Protein AF-0000000086676577 (afdb_homodimer)

pLDDT: mean 86.22, std 18.02, range [24.09, 98.81]

InterPro domains:
  IPR009959 Polyketide cyclase SnoaL-like [PF07366] (34-139)
  IPR032710 NTF2-like domain superfamily [SSF54427] (31-140)

Nearest PDB structures (foldseek):
  2gey-assembly3_C-2  TM=8.216E-01  e=3.189E-07  Streptomyces galilaeus
  2gey-assembly3_A  TM=7.838E-01  e=6.141E-07  Streptomyces galilaeus
  3f9s-assembly1_B  TM=7.527E-01  e=2.513E-07  Acidithiobacillus ferrooxidans ATCC 23270
  3dmc-assembly1_B  TM=7.425E-01  e=1.627E-05  Trichormus variabilis ATCC 29413
  3f8h-assembly1_B  TM=6.502E-01  e=8.625E-05  Ruegeria sp. TM1040

Sequence (288 aa):
MTVNTNHVTAPSVDQRLSLWTQWLALRNGDNRSDDLLAPTLVAHFPHTASRPEHIGDRSDLLAWAEAVRSAFVDFELSVQVGPVLGVHMIVGRWTLTGITRVAGSWGPSGTVVRSSGVDIVRIEHGQIVEFWVNHDSHDLASAGMTVNTNHVTAPSVDQRLSLWTQWLALRNGDNRSDDLLAPTLVAHFPHTASRPEHIGDRSDLLAWAEAVRSAFVDFELSVQVGPVLGVHMIVGRWTLTGITRVAGSWGPSGTVVRSSGVDIVRIEHGQIVEFWVNHDSHDLASAG

Radius of gyration: 19.81 Å; Cα contacts (8 Å, |Δi|>4): 619; chains: 2; bounding box: 67×46×55 Å

Foldseek 3Di:
DPPPPVVLAQDDPVLVVVLVVVVQVLLVPDPPAPQAADQQAKEWEPDDPVGHTDIDTPVVVSVVSVVVNVQFDPWHWDFDDDQDDDRFKTKTKTWIWGFGCDADQQHHGGDTDIWMKMKMFGHDPSYTRYIYMDIDTPNPPDPD/DPPPCVVLDQDDPVLVVVLVVVVQVLLQPDPPAPQAADQQAKEWEPDDPVGHTDIDTPVVVSVVSVVVNVQFDPWHWDFDDDQDDDRFKTKTKTWIWGFGCDADQQHHGGDTDTWMKMKMFGHDPSYTRYIYMDIDGPNPPDPD

Organism: NCBI:txid175570

Solvent-accessible surface area (backbone atoms only — not comparable to full-atom values): 15215 Å² total; per-residue (Å²): 130,81,77,74,70,76,66,82,66,70,66,49,70,68,55,52,51,50,51,50,52,48,48,53,40,34,64,59,64,45,78,77,44,73,74,44,43,34,87,77,16,41,28,41,43,54,41,41,56,87,36,67,62,44,78,41,38,45,69,50,45,53,51,48,43,48,52,60,44,65,40,29,43,77,55,42,72,41,79,73,44,74,71,36,57,27,75,49,35,42,32,34,29,28,35,38,36,30,25,28,63,47,66,54,71,82,32,54,54,67,32,78,44,77,40,42,28,37,44,38,34,31,48,55,95,83,15,36,37,32,38,39,46,27,41,35,34,47,31,62,65,75,83,113,129,80,76,74,72,77,65,80,67,70,67,50,71,68,56,53,51,48,52,49,54,48,48,54,39,34,63,61,65,47,79,76,44,75,75,44,42,33,88,77,15,39,28,42,42,54,41,39,54,87,36,68,60,44,78,41,37,45,69,51,46,54,50,48,45,47,51,60,43,64,39,28,44,76,56,40,71,43,79,73,44,72,70,37,57,26,74,50,35,42,33,35,30,30,36,38,36,29,25,27,61,46,65,54,73,81,32,53,55,66,33,79,45,77,42,42,29,36,43,38,34,32,48,55,94,80,16,37,39,32,39,42,47,26,40,33,34,46,32,65,64,73,80,114

Structure (mmCIF, N/CA/C/O backbone):
data_AF-0000000086676577-model_v1
#
loop_
_entity.id
_entity.type
_entity.pdbx_description
1 polymer 'SnoaL-like polyketide cyclase'
#
loop_
_atom_site.group_PDB
_atom_site.id
_atom_site.type_symbol
_atom_site.label_atom_id
_atom_site.label_alt_id
_atom_site.label_comp_id
_atom_site.label_asym_id
_atom_site.label_entity_id
_atom_site.label_seq_id
_atom_site.pdbx_PDB_ins_code
_atom_site.Cartn_x
_atom_site.Cartn_y
_atom_site.Cartn_z
_atom_site.occupancy
_atom_site.B_iso_or_equiv
_atom_site.auth_seq_id
_atom_site.auth_comp_id
_atom_site.auth_asym_id
_atom_site.auth_atom_id
_atom_site.pdbx_PDB_model_num
ATOM 1 N N . MET A 1 1 ? -34.969 -0.832 30.297 1 32.91 1 MET A N 1
ATOM 2 C CA . MET A 1 1 ? -33.562 -0.834 30.016 1 32.91 1 MET A CA 1
ATOM 3 C C . MET A 1 1 ? -33.281 -0.592 28.531 1 32.91 1 MET A C 1
ATOM 5 O O . MET A 1 1 ? -33.594 -1.45 27.703 1 32.91 1 MET A O 1
ATOM 9 N N . THR A 1 2 ? -33.531 0.593 28.062 1 34.94 2 THR A N 1
ATOM 10 C CA . THR A 1 2 ? -33.312 0.969 26.672 1 34.94 2 THR A CA 1
ATOM 11 C C . THR A 1 2 ? -31.859 0.655 26.266 1 34.94 2 THR A C 1
ATOM 13 O O . THR A 1 2 ? -30.922 1.099 26.922 1 34.94 2 THR A O 1
ATOM 16 N N . VAL A 1 3 ? -31.641 -0.595 25.812 1 40.72 3 VAL A N 1
ATOM 17 C CA . VAL A 1 3 ? -30.328 -0.895 25.234 1 40.72 3 VAL A CA 1
ATOM 18 C C . VAL A 1 3 ? -29.922 0.237 24.297 1 40.72 3 VAL A C 1
ATOM 20 O O . VAL A 1 3 ? -30.641 0.554 23.344 1 40.72 3 VAL A O 1
ATOM 23 N N . ASN A 1 4 ? -29.453 1.335 24.734 1 37.69 4 ASN A N 1
ATOM 24 C CA . ASN A 1 4 ? -28.828 2.357 23.891 1 37.69 4 ASN A CA 1
ATOM 25 C C . ASN A 1 4 ? -27.859 1.747 22.891 1 37.69 4 ASN A C 1
ATOM 27 O O . ASN A 1 4 ? -26.797 1.239 23.266 1 37.69 4 ASN A O 1
ATOM 31 N N . THR A 1 5 ? -28.266 0.896 22.078 1 40.62 5 THR A N 1
ATOM 32 C CA . THR A 1 5 ? -27.406 0.401 21 1 40.62 5 THR A CA 1
ATOM 33 C C . THR A 1 5 ? -26.688 1.554 20.297 1 40.62 5 THR A C 1
ATOM 35 O O . THR A 1 5 ? -27.312 2.332 19.578 1 40.62 5 THR A O 1
ATOM 38 N N . ASN A 1 6 ? -25.922 2.363 20.906 1 43.09 6 ASN A N 1
ATOM 39 C CA . ASN A 1 6 ? -25.047 3.309 20.25 1 43.09 6 ASN A CA 1
ATOM 40 C C . ASN A 1 6 ? -24.484 2.73 18.938 1 43.09 6 ASN A C 1
ATOM 42 O O . ASN A 1 6 ? -23.562 1.909 18.969 1 43.09 6 ASN A O 1
ATOM 46 N N . HIS A 1 7 ? -25.266 2.297 18.078 1 47.12 7 HIS A N 1
ATOM 47 C CA . HIS A 1 7 ? -24.906 1.777 16.766 1 47.12 7 HIS A CA 1
ATOM 48 C C . HIS A 1 7 ? -23.875 2.658 16.078 1 47.12 7 HIS A C 1
ATOM 50 O O . HIS A 1 7 ? -24.156 3.809 15.742 1 47.12 7 HIS A O 1
ATOM 56 N N . VAL A 1 8 ? -22.672 2.74 16.609 1 55.28 8 VAL A N 1
ATOM 57 C CA . VAL A 1 8 ? -21.641 3.43 15.828 1 55.28 8 VAL A CA 1
ATOM 58 C C . VAL A 1 8 ? -21.844 3.148 14.344 1 55.28 8 VAL A C 1
ATOM 60 O O . VAL A 1 8 ? -21.734 2.004 13.898 1 55.28 8 VAL A O 1
ATOM 63 N N . THR A 1 9 ? -22.797 3.84 13.703 1 68.38 9 THR A N 1
ATOM 64 C CA . THR A 1 9 ? -23.125 3.709 12.289 1 68.38 9 THR A CA 1
ATOM 65 C C . THR A 1 9 ? -21.891 3.936 11.43 1 68.38 9 THR A C 1
ATOM 67 O O . THR A 1 9 ? -21.047 4.785 11.742 1 68.38 9 THR A O 1
ATOM 70 N N . ALA A 1 10 ? -21.672 3.006 10.617 1 82.56 10 ALA A N 1
ATOM 71 C CA . ALA A 1 10 ? -20.609 3.139 9.617 1 82.56 10 ALA A CA 1
ATOM 72 C C . ALA A 1 10 ? -20.641 4.512 8.953 1 82.56 10 ALA A C 1
ATOM 74 O O . ALA A 1 10 ? -21.719 5.02 8.641 1 82.56 10 ALA A O 1
ATOM 75 N N . PRO A 1 11 ? -19.516 5.223 9.023 1 89.19 11 PRO A N 1
ATOM 76 C CA . PRO A 1 11 ? -19.516 6.496 8.297 1 89.19 11 PRO A CA 1
ATOM 77 C C . PRO A 1 11 ? -20.031 6.359 6.871 1 89.19 11 PRO A C 1
ATOM 79 O O . PRO A 1 11 ? -19.828 5.324 6.23 1 89.19 11 PRO A O 1
ATOM 82 N N . SER A 1 12 ? -20.734 7.367 6.414 1 93.56 12 SER A N 1
ATOM 83 C CA . SER A 1 12 ? -21.266 7.344 5.059 1 93.56 12 SER A CA 1
ATOM 84 C C . SER A 1 12 ? -20.156 7.371 4.02 1 93.56 12 SER A C 1
ATOM 86 O O . SER A 1 12 ? -19.016 7.742 4.332 1 93.56 12 SER A O 1
ATOM 88 N N . VAL A 1 13 ? -20.5 6.984 2.809 1 94.19 13 VAL A N 1
ATOM 89 C CA . VAL A 1 13 ? -19.547 7.035 1.692 1 94.19 13 VAL A CA 1
ATOM 90 C C . VAL A 1 13 ? -19.078 8.477 1.479 1 94.19 13 VAL A C 1
ATOM 92 O O . VAL A 1 13 ? -17.891 8.719 1.271 1 94.19 13 VAL A O 1
ATOM 95 N N . ASP A 1 14 ? -20.016 9.461 1.537 1 95.81 14 ASP A N 1
ATOM 96 C CA . ASP A 1 14 ? -19.672 10.875 1.353 1 95.81 14 ASP A CA 1
ATOM 97 C C . ASP A 1 14 ? -18.672 11.336 2.408 1 95.81 14 ASP A C 1
ATOM 99 O O . ASP A 1 14 ? -17.75 12.094 2.102 1 95.81 14 ASP A O 1
ATOM 103 N N . GLN A 1 15 ? -18.938 10.93 3.609 1 95.06 15 GLN A N 1
ATOM 104 C CA . GLN A 1 15 ? -18.031 11.297 4.691 1 95.06 15 GLN A CA 1
ATOM 105 C C . GLN A 1 15 ? -16.641 10.703 4.469 1 95.06 15 GLN A C 1
ATOM 107 O O . GLN A 1 15 ? -15.641 11.383 4.676 1 95.06 15 GLN A O 1
ATOM 112 N N . ARG A 1 16 ? -16.594 9.438 4.094 1 97.06 16 ARG A N 1
ATOM 113 C CA . ARG A 1 16 ? -15.32 8.781 3.84 1 97.06 16 ARG A CA 1
ATOM 114 C C . ARG A 1 16 ? -14.578 9.461 2.693 1 97.06 16 ARG A C 1
ATOM 116 O O . ARG A 1 16 ? -13.359 9.656 2.766 1 97.06 16 ARG A O 1
ATOM 123 N N . LEU A 1 17 ? -15.305 9.828 1.699 1 97.19 17 LEU A N 1
ATOM 124 C CA . LEU A 1 17 ? -14.688 10.508 0.564 1 97.19 17 LEU A CA 1
ATOM 125 C C . LEU A 1 17 ? -14.18 11.883 0.967 1 97.19 17 LEU A C 1
ATOM 127 O O . LEU A 1 17 ? -13.117 12.32 0.509 1 97.19 17 LEU A O 1
ATOM 131 N N . SER A 1 18 ? -14.977 12.531 1.782 1 96.75 18 SER A N 1
ATOM 132 C CA . SER A 1 18 ? -14.555 13.844 2.271 1 96.75 18 SER A CA 1
ATOM 133 C C . SER A 1 18 ? -13.281 13.734 3.096 1 96.75 18 SER A C 1
ATOM 135 O O . SER A 1 18 ? -12.367 14.555 2.941 1 96.75 18 SER A O 1
ATOM 137 N N . LEU A 1 19 ? -13.227 12.75 3.986 1 97.06 19 LEU A N 1
ATOM 138 C CA . LEU A 1 19 ? -12.039 12.547 4.801 1 97.06 19 LEU A CA 1
ATOM 139 C C . LEU A 1 19 ? -10.828 12.242 3.928 1 97.06 19 LEU A C 1
ATOM 141 O O . LEU A 1 19 ? -9.734 12.766 4.172 1 97.06 19 LEU A O 1
ATOM 145 N N . TRP A 1 20 ? -10.992 11.445 2.906 1 97.75 20 TRP A N 1
ATOM 146 C CA . TRP A 1 20 ? -9.898 11.117 2.002 1 97.75 20 TRP A CA 1
ATOM 147 C C . TRP A 1 20 ? -9.406 12.367 1.271 1 97.75 20 TRP A C 1
ATOM 149 O O . TRP A 1 20 ? -8.203 12.586 1.148 1 97.75 20 TRP A O 1
ATOM 159 N N . THR A 1 21 ? -10.375 13.141 0.77 1 97.38 21 THR A N 1
ATOM 160 C CA . THR A 1 21 ? -10.023 14.367 0.063 1 97.38 21 THR A CA 1
ATOM 161 C C . THR A 1 21 ? -9.219 15.297 0.964 1 97.38 21 THR A C 1
ATOM 163 O O . THR A 1 21 ? -8.211 15.859 0.539 1 97.38 21 THR A O 1
ATOM 166 N N . GLN A 1 22 ? -9.617 15.438 2.172 1 97.5 22 GLN A N 1
ATOM 167 C CA . GLN A 1 22 ? -8.906 16.281 3.129 1 97.5 22 GLN A CA 1
ATOM 168 C C . GLN A 1 22 ? -7.539 15.695 3.465 1 97.5 22 GLN A C 1
ATOM 170 O O . GLN A 1 22 ? -6.566 16.438 3.635 1 97.5 22 GLN A O 1
ATOM 175 N N . TRP A 1 23 ? -7.48 14.406 3.588 1 98.12 23 TRP A N 1
ATOM 176 C CA . TRP A 1 23 ? -6.219 13.727 3.863 1 98.12 23 TRP A CA 1
ATOM 177 C C . TRP A 1 23 ? -5.203 14 2.76 1 98.12 23 TRP A C 1
ATOM 179 O O . TRP A 1 23 ? -4.07 14.398 3.035 1 98.12 23 TRP A O 1
ATOM 189 N N . LEU A 1 24 ? -5.656 13.82 1.527 1 97.81 24 LEU A N 1
ATOM 190 C CA . LEU A 1 24 ? -4.762 14.039 0.397 1 97.81 24 LEU A CA 1
ATOM 191 C C . LEU A 1 24 ? -4.332 15.5 0.319 1 97.81 24 LEU A C 1
ATOM 193 O O . LEU A 1 24 ? -3.184 15.797 -0.015 1 97.81 24 LEU A O 1
ATOM 197 N N . ALA A 1 25 ? -5.242 16.391 0.589 1 97.31 25 ALA A N 1
ATOM 198 C CA . ALA A 1 25 ? -4.906 17.812 0.635 1 97.31 25 ALA A CA 1
ATOM 199 C C . ALA A 1 25 ? -3.842 18.094 1.694 1 97.31 25 ALA A C 1
ATOM 201 O O . ALA A 1 25 ? -2.902 18.859 1.455 1 97.31 25 ALA A O 1
ATOM 202 N N . LEU A 1 26 ? -4.016 17.453 2.844 1 97.25 26 LEU A N 1
ATOM 203 C CA . LEU A 1 26 ? -3.029 17.609 3.91 1 97.25 26 LEU A CA 1
ATOM 204 C C . LEU A 1 26 ? -1.668 17.078 3.469 1 97.25 26 LEU A C 1
ATOM 206 O O . LEU A 1 26 ? -0.646 17.734 3.682 1 97.25 26 LEU A O 1
ATOM 210 N N . ARG A 1 27 ? -1.664 15.938 2.863 1 96.88 27 ARG A N 1
ATOM 211 C CA . AR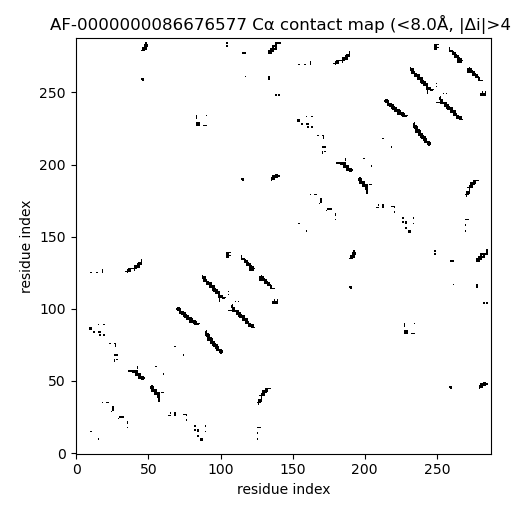G A 1 27 ? -0.425 15.344 2.371 1 96.88 27 ARG A CA 1
ATOM 212 C C . ARG A 1 27 ? 0.241 16.25 1.339 1 96.88 27 ARG A C 1
ATOM 214 O O . ARG A 1 27 ? 1.465 16.234 1.189 1 96.88 27 ARG A O 1
ATOM 221 N N . ASN A 1 28 ? -0.598 17.047 0.692 1 97.38 28 ASN A N 1
ATOM 222 C CA . ASN A 1 28 ? -0.086 17.953 -0.338 1 97.38 28 ASN A CA 1
ATOM 223 C C . ASN A 1 28 ? 0.176 19.344 0.216 1 97.38 28 ASN A C 1
ATOM 225 O O . ASN A 1 28 ? 0.487 20.266 -0.539 1 97.38 28 ASN A O 1
ATOM 229 N N . GLY A 1 29 ? -0.023 19.531 1.528 1 95.12 29 GLY A N 1
ATOM 230 C CA . GLY A 1 29 ? 0.486 20.75 2.123 1 95.12 29 GLY A CA 1
ATOM 231 C C . GLY A 1 29 ? -0.601 21.609 2.744 1 95.12 29 GLY A C 1
ATOM 232 O O . GLY A 1 29 ? -0.317 22.656 3.311 1 95.12 29 GLY A O 1
ATOM 233 N N . ASP A 1 30 ? -1.832 21.078 2.545 1 91.75 30 ASP A N 1
ATOM 234 C CA . ASP A 1 30 ? -2.893 21.797 3.25 1 91.75 30 ASP A CA 1
ATOM 235 C C . ASP A 1 30 ? -2.715 21.688 4.762 1 91.75 30 ASP A C 1
ATOM 237 O O . ASP A 1 3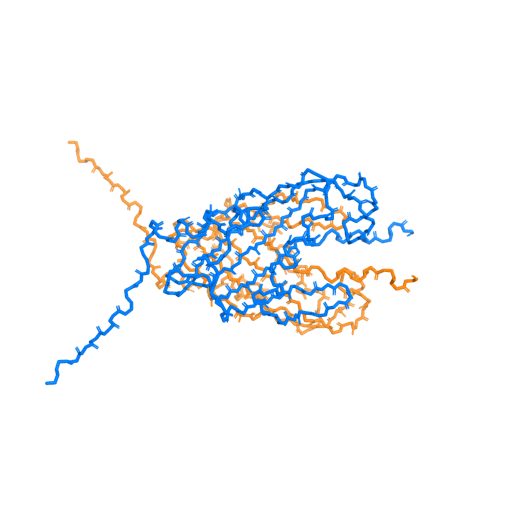0 ? -2.438 20.594 5.285 1 91.75 30 ASP A O 1
ATOM 241 N N . ASN A 1 31 ? -2.844 22.703 5.492 1 78.75 31 ASN A N 1
ATOM 242 C CA . ASN A 1 31 ? -2.506 22.781 6.91 1 78.75 31 ASN A CA 1
ATOM 243 C C . ASN A 1 31 ? -3.727 22.516 7.793 1 78.75 31 ASN A C 1
ATOM 245 O O . ASN A 1 31 ? -3.619 22.516 9.016 1 78.75 31 ASN A O 1
ATOM 249 N N . ARG A 1 32 ? -4.781 22.281 7.285 1 79.12 32 ARG A N 1
ATOM 250 C CA . ARG A 1 32 ? -5.969 22.031 8.094 1 79.12 32 ARG A CA 1
ATOM 251 C C . ARG A 1 32 ? -5.988 20.578 8.586 1 79.12 32 ARG A C 1
ATOM 253 O O . ARG A 1 32 ? -6.48 19.688 7.898 1 79.12 32 ARG A O 1
ATOM 260 N N . SER A 1 33 ? -5.508 20.422 9.891 1 87 33 SER A N 1
ATOM 261 C CA . SER A 1 33 ? -5.359 19.062 10.383 1 87 33 SER A CA 1
ATOM 262 C C . SER A 1 33 ? -6.238 18.812 11.602 1 87 33 SER A C 1
ATOM 264 O O . SER A 1 33 ? -6.582 17.672 11.898 1 87 33 SER A O 1
ATOM 266 N N . ASP A 1 34 ? -6.59 19.828 12.203 1 84.38 34 ASP A N 1
ATOM 267 C CA . ASP A 1 34 ? -7.164 19.625 13.531 1 84.38 34 ASP A CA 1
ATOM 268 C C . ASP A 1 34 ? -8.5 18.891 13.453 1 84.38 34 ASP A C 1
ATOM 270 O O . ASP A 1 34 ? -8.789 18.016 14.273 1 84.38 34 ASP A O 1
ATOM 274 N N . ASP A 1 35 ? -9.234 19.125 12.547 1 92 35 ASP A N 1
ATOM 275 C CA . ASP A 1 35 ? -10.531 18.469 12.438 1 92 35 ASP A CA 1
ATOM 276 C C . ASP A 1 35 ? -10.406 17.125 11.719 1 92 35 ASP A C 1
ATOM 278 O O . ASP A 1 35 ? -11.289 16.266 11.82 1 92 35 ASP A O 1
ATOM 282 N N . LEU A 1 36 ? -9.375 16.953 11.094 1 97.5 36 LEU A N 1
ATOM 283 C CA . LEU A 1 36 ? -9.18 15.766 10.258 1 97.5 36 LEU A CA 1
ATOM 284 C C . LEU A 1 36 ? -8.547 14.633 11.055 1 97.5 36 LEU A C 1
ATOM 286 O O . LEU A 1 36 ? -8.953 13.477 10.93 1 97.5 36 LEU A O 1
ATOM 290 N N . LEU A 1 37 ? -7.562 14.977 11.883 1 98.19 37 LEU A N 1
ATOM 291 C CA . LEU A 1 37 ? -6.77 13.984 12.602 1 98.19 37 LEU A CA 1
ATOM 292 C C . LEU A 1 37 ? -7.141 13.961 14.078 1 98.19 37 LEU A C 1
ATOM 294 O O . LEU A 1 37 ? -7.172 15 14.734 1 98.19 37 LEU A O 1
ATOM 298 N N . ALA A 1 38 ? -7.395 12.82 14.57 1 97.69 38 ALA A N 1
ATOM 299 C CA . ALA A 1 38 ? -7.668 12.664 15.992 1 97.69 38 ALA A CA 1
ATOM 300 C C . ALA A 1 38 ? -6.434 12.992 16.828 1 97.69 38 ALA A C 1
ATOM 302 O O . ALA A 1 38 ? -5.309 12.672 16.438 1 97.69 38 ALA A O 1
ATOM 303 N N . PRO A 1 39 ? -6.602 13.531 17.984 1 95.88 39 PRO A N 1
ATOM 304 C CA . PRO A 1 39 ? -5.457 13.797 18.859 1 95.88 39 PRO A CA 1
ATOM 305 C C . PRO A 1 39 ? -4.738 12.523 19.297 1 95.88 39 PRO A C 1
ATOM 307 O O . PRO A 1 39 ? -3.561 12.562 19.656 1 95.88 39 PRO A O 1
ATOM 310 N N . THR A 1 40 ? -5.434 11.375 19.203 1 96.12 40 THR A N 1
ATOM 311 C CA . THR A 1 40 ? -4.879 10.102 19.641 1 96.12 40 THR A CA 1
ATOM 312 C C . THR A 1 40 ? -4.363 9.297 18.453 1 96.12 40 THR A C 1
ATOM 314 O O . THR A 1 40 ? -4.18 8.078 18.547 1 96.12 40 THR A O 1
ATOM 317 N N . LEU A 1 41 ? -4.277 9.961 17.375 1 98.06 41 LEU A N 1
ATOM 318 C CA . LEU A 1 41 ? -3.893 9.266 16.156 1 98.06 41 LEU A CA 1
ATOM 319 C C . LEU A 1 41 ? -2.586 8.508 16.344 1 98.06 41 LEU A C 1
ATOM 321 O O . LEU A 1 41 ? -1.644 9.023 16.953 1 98.06 41 LEU A O 1
ATOM 325 N N . VAL A 1 42 ? -2.562 7.309 15.859 1 98.38 42 VAL A N 1
ATOM 326 C CA . VAL A 1 42 ? -1.378 6.457 15.797 1 98.38 42 VAL A CA 1
ATOM 327 C C . VAL A 1 42 ? -0.891 6.359 14.352 1 98.38 42 VAL A C 1
ATOM 329 O O . VAL A 1 42 ? -1.658 6.008 13.453 1 98.38 42 VAL A O 1
ATOM 332 N N . ALA A 1 43 ? 0.321 6.676 14.148 1 97.75 43 ALA A N 1
ATOM 333 C CA . ALA A 1 43 ? 0.91 6.621 12.812 1 97.75 43 ALA A CA 1
ATOM 334 C C . ALA A 1 43 ? 1.977 5.535 12.727 1 97.75 43 ALA A C 1
ATOM 336 O O . ALA A 1 43 ? 2.895 5.492 13.555 1 97.75 43 ALA A O 1
ATOM 337 N N . HIS A 1 44 ? 1.835 4.668 11.789 1 95.75 44 HIS A N 1
ATOM 338 C CA . HIS A 1 44 ? 2.836 3.648 11.484 1 95.75 44 HIS A CA 1
ATOM 339 C C . HIS A 1 44 ? 3.707 4.062 10.305 1 95.75 44 HIS A C 1
ATOM 341 O O . HIS A 1 44 ? 3.236 4.109 9.164 1 95.75 44 HIS A O 1
ATOM 347 N N . PHE A 1 45 ? 4.941 4.316 10.602 1 89.62 45 PHE A N 1
ATOM 348 C CA . PHE A 1 45 ? 5.848 4.824 9.578 1 89.62 45 PHE A CA 1
ATOM 349 C C . PHE A 1 45 ? 6.645 3.689 8.945 1 89.62 45 PHE A C 1
ATOM 351 O O . PHE A 1 45 ? 6.93 2.686 9.602 1 89.62 45 PHE A O 1
ATOM 358 N N . PRO A 1 46 ? 6.965 3.889 7.734 1 77.5 46 PRO A N 1
ATOM 359 C CA . PRO A 1 46 ? 7.621 2.812 6.988 1 77.5 46 PRO A CA 1
ATOM 360 C C . PRO A 1 46 ? 9.039 2.531 7.48 1 77.5 46 PRO A C 1
ATOM 362 O O . PRO A 1 46 ? 9.648 3.381 8.133 1 77.5 46 PRO A O 1
ATOM 365 N N . HIS A 1 47 ? 9.445 1.366 7.156 1 73.88 47 HIS A N 1
ATOM 366 C CA . HIS A 1 47 ? 10.852 1.024 7.301 1 73.88 47 HIS A CA 1
ATOM 367 C C . HIS A 1 47 ? 11.711 1.812 6.316 1 73.88 47 HIS A C 1
ATOM 369 O O . HIS A 1 47 ? 11.336 1.98 5.152 1 73.88 47 HIS A O 1
ATOM 375 N N . THR A 1 48 ? 12.711 2.381 6.832 1 66.06 48 THR A N 1
ATOM 376 C CA . THR A 1 48 ? 13.734 2.98 5.98 1 66.06 48 THR A CA 1
ATOM 377 C C . THR A 1 48 ? 15.078 2.299 6.191 1 66.06 48 THR A C 1
ATOM 379 O O . THR A 1 48 ? 15.203 1.401 7.027 1 66.06 48 THR A O 1
ATOM 382 N N . ALA A 1 49 ? 15.938 2.67 5.332 1 62.25 49 ALA A N 1
ATOM 383 C CA . ALA A 1 49 ? 17.297 2.129 5.465 1 62.25 49 ALA A CA 1
ATOM 384 C C . ALA A 1 49 ? 17.844 2.391 6.863 1 62.25 49 ALA A C 1
ATOM 386 O O . ALA A 1 49 ? 18.609 1.577 7.398 1 62.25 49 ALA A O 1
ATOM 387 N N . SER A 1 50 ? 17.469 3.439 7.367 1 62 50 SER A N 1
ATOM 388 C CA . SER A 1 50 ? 18.094 3.857 8.617 1 62 50 SER A CA 1
ATOM 389 C C . SER A 1 50 ? 17.188 3.588 9.805 1 62 50 SER A C 1
ATOM 391 O O . SER A 1 50 ? 17.609 3.738 10.961 1 62 50 SER A O 1
ATOM 393 N N . ARG A 1 51 ? 15.969 3.211 9.508 1 70.56 51 ARG A N 1
ATOM 394 C CA . ARG A 1 51 ? 15.055 3.062 10.641 1 70.56 51 ARG A CA 1
ATOM 395 C C . ARG A 1 51 ? 14.016 1.978 10.367 1 70.56 51 ARG A C 1
ATOM 397 O O . ARG A 1 51 ? 13.422 1.938 9.289 1 70.56 51 ARG A O 1
ATOM 404 N N . PRO A 1 52 ? 13.852 1.108 11.312 1 75.12 52 PRO A N 1
ATOM 405 C CA . PRO A 1 52 ? 12.742 0.159 11.164 1 75.12 52 PRO A CA 1
ATOM 406 C C . PRO A 1 52 ? 11.375 0.83 11.258 1 75.12 52 PRO A C 1
ATOM 408 O O . PRO A 1 52 ? 11.281 1.999 11.641 1 75.12 52 PRO A O 1
ATOM 411 N N . GLU A 1 53 ? 10.43 0.11 10.82 1 79.44 53 GLU A N 1
ATOM 412 C CA . GLU A 1 53 ? 9.07 0.611 11.023 1 79.44 53 GLU A CA 1
ATOM 413 C C . GLU A 1 53 ? 8.859 1.048 12.469 1 79.44 53 GLU A C 1
ATOM 415 O O . GLU A 1 53 ? 9.297 0.366 13.398 1 79.44 53 GLU A O 1
ATOM 420 N N . HIS A 1 54 ? 8.281 2.219 12.633 1 86.81 54 HIS A N 1
ATOM 421 C CA . HIS A 1 54 ? 8.102 2.75 13.977 1 86.81 54 HIS A CA 1
ATOM 422 C C . HIS A 1 54 ? 6.762 3.471 14.109 1 86.81 54 HIS A C 1
ATOM 424 O O . HIS A 1 54 ? 6.117 3.779 13.109 1 86.81 54 HIS A O 1
ATOM 430 N N . ILE A 1 55 ? 6.418 3.635 15.352 1 94.81 55 ILE A N 1
ATOM 431 C CA . ILE A 1 55 ? 5.113 4.203 15.672 1 94.81 55 ILE A CA 1
ATOM 432 C C . ILE A 1 55 ? 5.285 5.633 16.188 1 94.81 55 ILE A C 1
ATOM 434 O O . ILE A 1 55 ? 6.223 5.922 16.938 1 94.81 55 ILE A O 1
ATOM 438 N N . GLY A 1 56 ? 4.434 6.508 15.727 1 96.94 56 GLY A N 1
ATOM 439 C CA . GLY A 1 56 ? 4.391 7.879 16.219 1 96.94 56 GLY A CA 1
ATOM 440 C C . GLY A 1 56 ? 2.982 8.391 16.438 1 96.94 56 GLY A C 1
ATOM 441 O O . GLY A 1 56 ? 2.012 7.648 16.266 1 96.94 56 GLY A O 1
ATOM 442 N N . ASP A 1 57 ? 2.945 9.656 16.859 1 97.44 57 ASP A N 1
ATOM 443 C CA . ASP A 1 57 ? 1.657 10.281 17.125 1 97.44 57 ASP A CA 1
ATOM 444 C C . ASP A 1 57 ? 1.312 11.305 16.047 1 97.44 57 ASP A C 1
ATOM 446 O O . ASP A 1 57 ? 1.959 11.359 15 1 97.44 57 ASP A O 1
ATOM 450 N N . ARG A 1 58 ? 0.182 12.016 16.344 1 97.19 58 ARG A N 1
ATOM 451 C CA . ARG A 1 58 ? -0.325 13 15.391 1 97.19 58 ARG A CA 1
ATOM 452 C C . ARG A 1 58 ? 0.751 14.016 15.031 1 97.19 58 ARG A C 1
ATOM 454 O O . ARG A 1 58 ? 0.916 14.359 13.859 1 97.19 58 ARG A O 1
ATOM 461 N N . SER A 1 59 ? 1.45 14.539 16 1 96.56 59 SER A N 1
ATOM 462 C CA . SER A 1 59 ? 2.502 15.523 15.75 1 96.56 59 SER A CA 1
ATOM 463 C C . SER A 1 59 ? 3.607 14.938 14.875 1 96.56 59 SER A C 1
ATOM 465 O O . SER A 1 59 ? 4.125 15.609 13.984 1 96.56 59 SER A O 1
ATOM 467 N N . ASP A 1 60 ? 3.979 13.688 15.109 1 96.44 60 ASP A N 1
ATOM 468 C CA . ASP A 1 60 ? 4.988 13.008 14.305 1 96.44 60 ASP A CA 1
ATOM 469 C C . ASP A 1 60 ? 4.535 12.867 12.852 1 96.44 60 ASP A C 1
ATOM 471 O O . ASP A 1 60 ? 5.332 13.047 11.93 1 96.44 60 ASP A O 1
ATOM 475 N N . LEU A 1 61 ? 3.277 12.523 12.719 1 96.38 61 LEU A N 1
ATOM 476 C CA . LEU A 1 61 ? 2.727 12.367 11.375 1 96.38 61 LEU A CA 1
ATOM 477 C C . LEU A 1 61 ? 2.797 13.68 10.602 1 96.38 61 LEU A C 1
ATOM 479 O O . LEU A 1 61 ? 3.227 13.703 9.445 1 96.38 61 LEU A O 1
ATOM 483 N N . LEU A 1 62 ? 2.383 14.734 11.227 1 96.38 62 LEU A N 1
ATOM 484 C CA . LEU A 1 62 ? 2.389 16.031 10.562 1 96.38 62 LEU A CA 1
AT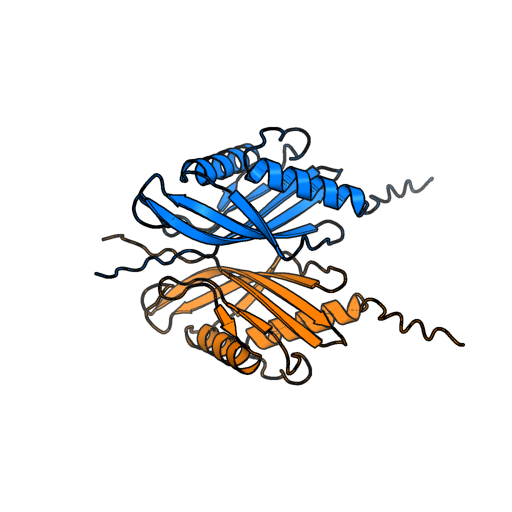OM 485 C C . LEU A 1 62 ? 3.811 16.469 10.219 1 96.38 62 LEU A C 1
ATOM 487 O O . LEU A 1 62 ? 4.062 16.984 9.133 1 96.38 62 LEU A O 1
ATOM 491 N N . ALA A 1 63 ? 4.742 16.203 11.109 1 94.75 63 ALA A N 1
ATOM 492 C CA . ALA A 1 63 ? 6.145 16.547 10.867 1 94.75 63 ALA A CA 1
ATOM 493 C C . ALA A 1 63 ? 6.711 15.719 9.711 1 94.75 63 ALA A C 1
ATOM 495 O O . ALA A 1 63 ? 7.449 16.25 8.875 1 94.75 63 ALA A O 1
ATOM 496 N N . TRP A 1 64 ? 6.398 14.492 9.719 1 92.81 64 TRP A N 1
ATOM 497 C CA . TRP A 1 64 ? 6.863 13.602 8.664 1 92.81 64 TRP A CA 1
ATOM 498 C C . TRP A 1 64 ? 6.316 14.031 7.309 1 92.81 64 TRP A C 1
ATOM 500 O O . TRP A 1 64 ? 7.059 14.094 6.328 1 92.81 64 TRP A O 1
ATOM 510 N N . ALA A 1 65 ? 5.023 14.281 7.273 1 94.25 65 ALA A N 1
ATOM 511 C CA . ALA A 1 65 ? 4.402 14.719 6.023 1 94.25 65 ALA A CA 1
ATOM 512 C C . ALA A 1 65 ? 5.059 15.992 5.504 1 94.25 65 ALA A C 1
ATOM 514 O O . ALA A 1 65 ? 5.312 16.125 4.305 1 94.25 65 ALA A O 1
ATOM 515 N N . GLU A 1 66 ? 5.32 16.859 6.391 1 93.81 66 GLU A N 1
ATOM 516 C CA . GLU A 1 66 ? 5.996 18.094 6.02 1 93.81 66 GLU A CA 1
ATOM 517 C C . GLU A 1 66 ? 7.414 17.828 5.527 1 93.81 66 GLU A C 1
ATOM 519 O O . GLU A 1 66 ? 7.859 18.438 4.547 1 93.81 66 GLU A O 1
ATOM 524 N N . ALA A 1 67 ? 8.109 16.984 6.227 1 90.5 67 ALA A N 1
ATOM 525 C CA . ALA A 1 67 ? 9.477 16.641 5.844 1 90.5 67 ALA A CA 1
ATOM 526 C C . ALA A 1 67 ? 9.516 16.031 4.449 1 90.5 67 ALA A C 1
ATOM 528 O O . ALA A 1 67 ? 10.414 16.328 3.656 1 90.5 67 ALA A O 1
ATOM 529 N N . VAL A 1 68 ? 8.594 15.164 4.172 1 89.81 68 VAL A N 1
ATOM 530 C CA . VAL A 1 68 ? 8.523 14.539 2.855 1 89.81 68 VAL A CA 1
ATOM 531 C C . VAL A 1 68 ? 8.305 15.609 1.788 1 89.81 68 VAL A C 1
ATOM 533 O O . VAL A 1 68 ? 9.016 15.641 0.782 1 89.81 68 VAL A O 1
ATOM 536 N N . ARG A 1 69 ? 7.395 16.484 1.976 1 93.12 69 ARG A N 1
ATOM 537 C CA . ARG A 1 69 ? 7.109 17.531 1 1 93.12 69 ARG A CA 1
ATOM 538 C C . ARG A 1 69 ? 8.312 18.453 0.817 1 93.12 69 ARG A C 1
ATOM 540 O O . ARG A 1 69 ? 8.648 18.828 -0.307 1 93.12 69 ARG A O 1
ATOM 547 N N . SER A 1 70 ? 8.891 18.75 1.909 1 92.25 70 SER A N 1
ATOM 548 C CA . SER A 1 70 ? 9.977 19.719 1.899 1 92.25 70 SER A CA 1
ATOM 549 C C . SER A 1 70 ? 11.211 19.156 1.201 1 92.25 70 SER A C 1
ATOM 551 O O . SER A 1 70 ? 12.117 19.906 0.834 1 92.25 70 SER A O 1
ATOM 553 N N . ALA A 1 71 ? 11.281 17.875 1.094 1 90.56 71 ALA A N 1
ATOM 554 C CA . ALA A 1 71 ? 12.406 17.234 0.425 1 90.56 71 ALA A CA 1
ATOM 555 C C . ALA A 1 71 ? 12.328 17.422 -1.088 1 90.56 71 ALA A C 1
ATOM 557 O O . ALA A 1 71 ? 13.281 17.109 -1.809 1 90.56 71 ALA A O 1
ATOM 558 N N . PHE A 1 72 ? 11.266 18.016 -1.568 1 93.62 72 PHE A N 1
ATOM 559 C CA . PHE A 1 72 ? 11.039 18.141 -3.006 1 93.62 72 PHE A CA 1
ATOM 560 C C . PHE A 1 72 ? 10.758 19.578 -3.391 1 93.62 72 PHE A C 1
ATOM 562 O O . PHE A 1 72 ? 10.25 20.359 -2.576 1 93.62 72 PHE A O 1
ATOM 569 N N . VAL A 1 73 ? 11.188 19.766 -4.582 1 92.62 73 VAL A N 1
ATOM 570 C CA . VAL A 1 73 ? 10.648 20.922 -5.312 1 92.62 73 VAL A CA 1
ATOM 571 C C . VAL A 1 73 ? 9.461 20.469 -6.16 1 92.62 73 VAL A C 1
ATOM 573 O O . VAL A 1 73 ? 9.523 19.438 -6.836 1 92.62 73 VAL A O 1
ATOM 576 N N . ASP A 1 74 ? 8.305 21.219 -6.129 1 93.31 74 ASP A N 1
ATOM 577 C CA . ASP A 1 74 ? 7.105 20.938 -6.918 1 93.31 74 ASP A CA 1
ATOM 578 C C . ASP A 1 74 ? 6.488 19.594 -6.531 1 93.31 74 ASP A C 1
ATOM 580 O O . ASP A 1 74 ? 6.141 18.797 -7.402 1 93.31 74 ASP A O 1
ATOM 584 N N . PHE A 1 75 ? 6.461 19.312 -5.383 1 95.12 75 PHE A N 1
ATOM 585 C CA . PHE A 1 75 ? 5.898 18.094 -4.832 1 95.12 75 PHE A CA 1
ATOM 586 C C . PHE A 1 75 ? 4.406 18 -5.133 1 95.12 75 PHE A C 1
ATOM 588 O O . PHE A 1 75 ? 3.658 18.938 -4.887 1 95.12 75 PHE A O 1
ATOM 595 N N . GLU A 1 76 ? 3.982 16.766 -5.555 1 97.31 76 GLU A N 1
ATOM 596 C CA . GLU A 1 76 ? 2.557 16.5 -5.723 1 97.31 76 GLU A CA 1
ATOM 597 C C . GLU A 1 76 ? 2.244 15.023 -5.527 1 97.31 76 GLU A C 1
ATOM 599 O O . GLU A 1 76 ? 2.926 14.156 -6.082 1 97.31 76 GLU A O 1
ATOM 604 N N . LEU A 1 77 ? 1.283 14.781 -4.695 1 97 77 LEU A N 1
ATOM 605 C CA . LEU A 1 77 ? 0.661 13.469 -4.637 1 97 77 LEU A CA 1
ATOM 606 C C . LEU A 1 77 ? -0.65 13.453 -5.418 1 97 77 LEU A C 1
ATOM 608 O O . LEU A 1 77 ? -1.535 14.273 -5.168 1 97 77 LEU A O 1
ATOM 612 N N . SER A 1 78 ? -0.731 12.562 -6.285 1 97.5 78 SER A N 1
ATOM 613 C CA . SER A 1 78 ? -1.973 12.352 -7.027 1 97.5 78 SER A CA 1
ATOM 614 C C . SER A 1 78 ? -2.453 10.914 -6.91 1 97.5 78 SER A C 1
ATOM 616 O O . SER A 1 78 ? -1.651 9.977 -6.98 1 97.5 78 SER A O 1
ATOM 618 N N . VAL A 1 79 ? -3.717 10.758 -6.746 1 97.44 79 VAL A N 1
ATOM 619 C CA . VAL A 1 79 ? -4.258 9.414 -6.562 1 97.44 79 VAL A CA 1
ATOM 620 C C . VAL A 1 79 ? -4.176 8.641 -7.879 1 97.44 79 VAL A C 1
ATOM 622 O O . VAL A 1 79 ? -4.609 9.133 -8.922 1 97.44 79 VAL A O 1
ATOM 625 N N . GLN A 1 80 ? -3.615 7.539 -7.848 1 95.81 80 GLN A N 1
ATOM 626 C CA . GLN A 1 80 ? -3.518 6.648 -9 1 95.81 80 GLN A CA 1
ATOM 627 C C . GLN A 1 80 ? -4.578 5.551 -8.938 1 95.81 80 GLN A C 1
ATOM 629 O O . GLN A 1 80 ? -5.184 5.211 -9.961 1 95.81 80 GLN A O 1
ATOM 634 N N . VAL A 1 81 ? -4.832 4.969 -7.809 1 97.25 81 VAL A N 1
ATOM 635 C CA . VAL A 1 81 ? -5.832 3.932 -7.586 1 97.25 81 VAL A CA 1
ATOM 636 C C . VAL A 1 81 ? -6.641 4.258 -6.332 1 97.25 81 VAL A C 1
ATOM 638 O O . VAL A 1 81 ? -6.074 4.473 -5.258 1 97.25 81 VAL A O 1
ATOM 641 N N . GLY A 1 82 ? -7.977 4.227 -6.469 1 96.5 82 GLY A N 1
ATOM 642 C CA . GLY A 1 82 ? -8.852 4.457 -5.328 1 96.5 82 GLY A CA 1
ATOM 643 C C . GLY A 1 82 ? -9.383 5.875 -5.262 1 96.5 82 GLY A C 1
ATOM 644 O O . GLY A 1 82 ? -9.484 6.555 -6.285 1 96.5 82 GLY A O 1
ATOM 645 N N . PRO A 1 83 ? -9.75 6.227 -4.09 1 98.06 83 PRO A N 1
ATOM 646 C CA . PRO A 1 83 ? -9.641 5.516 -2.812 1 98.06 83 PRO A CA 1
ATOM 647 C C . PRO A 1 83 ? -10.523 4.273 -2.752 1 98.06 83 PRO A C 1
ATOM 649 O O . PRO A 1 83 ? -11.609 4.254 -3.338 1 98.06 83 PRO A O 1
ATOM 652 N N . VAL A 1 84 ? -9.984 3.271 -2.139 1 98.5 84 VAL A N 1
ATOM 653 C CA . VAL A 1 84 ? -10.766 2.107 -1.74 1 98.5 84 VAL A CA 1
ATOM 654 C C . VAL A 1 84 ? -11.422 2.367 -0.388 1 98.5 84 VAL A C 1
ATOM 656 O O . VAL A 1 84 ? -10.742 2.627 0.604 1 98.5 84 VAL A O 1
ATOM 659 N N . LEU A 1 85 ? -12.727 2.334 -0.389 1 97.56 85 LEU A N 1
ATOM 660 C CA . LEU A 1 85 ? -13.484 2.676 0.81 1 97.56 85 LEU A CA 1
ATOM 661 C C . LEU A 1 85 ? -13.969 1.419 1.521 1 97.56 85 LEU A C 1
ATOM 663 O O . LEU A 1 85 ? -14.898 0.754 1.052 1 97.56 85 LEU A O 1
ATOM 667 N N . GLY A 1 86 ? -13.258 1.013 2.619 1 95.62 86 GLY A N 1
ATOM 668 C CA . GLY A 1 86 ? -13.797 0.046 3.564 1 95.62 86 GLY A CA 1
ATOM 669 C C . GLY A 1 86 ? -14.766 0.658 4.559 1 95.62 86 GLY A C 1
ATOM 670 O O . GLY A 1 86 ? -15.125 1.832 4.441 1 95.62 86 GLY A O 1
ATOM 671 N N . VAL A 1 87 ? -15.219 -0.112 5.457 1 91.62 87 VAL A N 1
ATOM 672 C CA . VAL A 1 87 ? -16.188 0.384 6.43 1 91.62 87 VAL A CA 1
ATOM 673 C C . VAL A 1 87 ? -15.539 1.452 7.305 1 91.62 87 VAL A C 1
ATOM 675 O O . VAL A 1 87 ? -16.078 2.555 7.449 1 91.62 87 VAL A O 1
ATOM 678 N N . HIS A 1 88 ? -14.344 1.176 7.844 1 95.88 88 HIS A N 1
ATOM 679 C CA . HIS A 1 88 ? -13.688 2.145 8.711 1 95.88 88 HIS A CA 1
ATOM 680 C C . HIS A 1 88 ? -12.266 2.43 8.242 1 95.88 88 HIS A C 1
ATOM 682 O O . HIS A 1 88 ? -11.438 2.932 9.008 1 95.88 88 HIS A O 1
ATOM 688 N N . MET A 1 89 ? -12.023 1.966 7.051 1 98.06 89 MET A N 1
ATOM 689 C CA . MET A 1 89 ? -10.703 2.158 6.461 1 98.06 89 MET A CA 1
ATOM 690 C C . MET A 1 89 ? -10.805 2.82 5.09 1 98.06 89 MET A C 1
ATOM 692 O O . MET A 1 89 ? -11.727 2.527 4.324 1 98.06 89 MET A O 1
ATOM 696 N N . ILE A 1 90 ? -9.914 3.676 4.801 1 98.62 90 ILE A N 1
ATOM 697 C CA . ILE A 1 90 ? -9.75 4.25 3.469 1 98.62 90 ILE A CA 1
ATOM 698 C C . ILE A 1 90 ? -8.328 4.023 2.977 1 98.62 90 ILE A C 1
ATOM 700 O O . ILE A 1 90 ? -7.363 4.242 3.721 1 98.62 90 ILE A O 1
ATOM 704 N N . VAL A 1 91 ? -8.227 3.516 1.797 1 98.81 91 VAL A N 1
ATOM 705 C CA . VAL A 1 91 ? -6.926 3.246 1.199 1 98.81 91 VAL A CA 1
ATOM 706 C C . VAL A 1 91 ? -6.82 3.949 -0.153 1 98.81 91 VAL A C 1
ATOM 708 O O . VAL A 1 91 ? -7.773 3.949 -0.935 1 98.81 91 VAL A O 1
ATOM 711 N N . GLY A 1 92 ? -5.695 4.512 -0.442 1 98.38 92 GLY A N 1
ATOM 712 C CA . GLY A 1 92 ? -5.414 5.062 -1.759 1 98.38 92 GLY A CA 1
ATOM 713 C C . GLY A 1 92 ? -3.965 4.902 -2.174 1 98.38 92 GLY A C 1
ATOM 714 O O . GLY A 1 92 ? -3.057 5.055 -1.354 1 98.38 92 GLY A O 1
ATOM 715 N N . ARG A 1 93 ? -3.812 4.578 -3.414 1 97.81 93 ARG A N 1
ATOM 716 C CA . ARG A 1 93 ? -2.486 4.543 -4.02 1 97.81 93 ARG A CA 1
ATOM 717 C C . ARG A 1 93 ? -2.213 5.812 -4.816 1 97.81 93 ARG A C 1
ATOM 719 O O . ARG A 1 93 ? -2.998 6.184 -5.691 1 97.81 93 ARG A O 1
ATOM 726 N N . TRP A 1 94 ? -1.165 6.422 -4.465 1 96.56 94 TRP A N 1
ATOM 727 C CA . TRP A 1 94 ? -0.825 7.699 -5.086 1 96.56 94 TRP A CA 1
ATOM 728 C C . TRP A 1 94 ? 0.481 7.59 -5.867 1 96.56 94 TRP A C 1
ATOM 730 O O . TRP A 1 94 ? 1.26 6.656 -5.66 1 96.56 94 TRP A O 1
ATOM 740 N N . THR A 1 95 ? 0.629 8.5 -6.773 1 93.94 95 THR A N 1
ATOM 741 C CA . THR A 1 95 ? 1.905 8.789 -7.418 1 93.94 95 THR A CA 1
ATOM 742 C C . THR A 1 95 ? 2.49 10.094 -6.891 1 93.94 95 THR A C 1
ATOM 744 O O . THR A 1 95 ? 1.798 11.109 -6.836 1 93.94 95 THR A O 1
ATOM 747 N N . LEU A 1 96 ? 3.627 10.016 -6.43 1 93.88 96 LEU A N 1
ATOM 748 C CA . LEU A 1 96 ? 4.398 11.195 -6.051 1 93.88 96 LEU A CA 1
ATOM 749 C C . LEU A 1 96 ? 5.23 11.695 -7.223 1 93.88 96 LEU A C 1
ATOM 751 O O . LEU A 1 96 ? 5.91 10.914 -7.891 1 93.88 96 LEU A O 1
ATOM 755 N N . THR A 1 97 ? 5.094 12.93 -7.512 1 93.12 97 THR A N 1
ATOM 756 C CA . THR A 1 97 ? 5.977 13.578 -8.477 1 93.12 97 THR A CA 1
ATOM 757 C C . THR A 1 97 ? 6.676 14.781 -7.844 1 93.12 97 THR A C 1
ATOM 759 O O . THR A 1 97 ? 6.117 15.445 -6.969 1 93.12 97 THR A O 1
ATOM 762 N N . GLY A 1 98 ? 7.875 14.984 -8.312 1 94 98 GLY A N 1
ATOM 763 C CA . GLY A 1 98 ? 8.648 16.109 -7.84 1 94 98 GLY A CA 1
ATOM 764 C C . GLY A 1 98 ? 10.117 16.031 -8.203 1 94 98 GLY A C 1
ATOM 765 O O . GLY A 1 98 ? 10.523 15.148 -8.953 1 94 98 GLY A O 1
ATOM 766 N N . ILE A 1 99 ? 10.844 17.062 -7.73 1 93.88 99 ILE A N 1
ATOM 767 C CA . ILE A 1 99 ? 12.289 17.141 -7.887 1 93.88 99 ILE A CA 1
ATOM 768 C C . ILE A 1 99 ? 12.953 17.234 -6.516 1 93.88 99 ILE A C 1
ATOM 770 O O . ILE A 1 99 ? 12.594 18.078 -5.695 1 93.88 99 ILE A O 1
ATOM 774 N N . THR A 1 100 ? 13.891 16.297 -6.34 1 91.56 100 THR A N 1
ATOM 775 C CA . THR A 1 100 ? 14.508 16.281 -5.02 1 91.56 100 THR A CA 1
ATOM 776 C C . THR A 1 100 ? 15.297 17.562 -4.773 1 91.56 100 THR A C 1
ATOM 778 O O . THR A 1 100 ? 16.031 18.016 -5.652 1 91.56 100 THR A O 1
ATOM 781 N N . ARG A 1 101 ? 15.109 18.078 -3.613 1 92.06 101 ARG A N 1
ATOM 782 C CA . ARG A 1 101 ? 15.828 19.281 -3.191 1 92.06 101 ARG A CA 1
ATOM 783 C C . ARG A 1 101 ? 17.141 18.906 -2.516 1 92.06 101 ARG A C 1
ATOM 785 O O . ARG A 1 101 ? 18.109 19.688 -2.566 1 92.06 101 ARG A O 1
ATOM 792 N N . VAL A 1 102 ? 17.188 17.766 -1.839 1 84.94 102 VAL A N 1
ATOM 793 C CA . VAL A 1 102 ? 18.344 17.297 -1.073 1 84.94 102 VAL A CA 1
ATOM 794 C C . VAL A 1 102 ? 18.656 15.852 -1.434 1 84.94 102 VAL A C 1
ATOM 796 O O . VAL A 1 102 ? 17.781 15.133 -1.929 1 84.94 102 VAL A O 1
ATOM 799 N N . ALA A 1 103 ? 19.906 15.516 -1.272 1 80.5 103 ALA A N 1
ATOM 800 C CA . ALA A 1 103 ? 20.281 14.117 -1.47 1 80.5 103 ALA A CA 1
ATOM 801 C C . ALA A 1 103 ? 19.625 13.219 -0.424 1 80.5 103 ALA A C 1
ATOM 803 O O . ALA A 1 103 ? 19.438 13.625 0.725 1 80.5 103 ALA A O 1
ATOM 804 N N . GLY A 1 104 ? 19.203 12.039 -0.9 1 74.44 104 GLY A N 1
ATOM 805 C CA . GLY A 1 104 ? 18.578 11.094 0.013 1 74.44 104 GLY A CA 1
ATOM 806 C C . GLY A 1 104 ? 18.172 9.797 -0.663 1 74.44 104 GLY A C 1
ATOM 807 O O . GLY A 1 104 ? 18.812 9.352 -1.609 1 74.44 104 GLY A O 1
ATOM 808 N N . SER A 1 105 ? 17.156 9.234 -0.117 1 70.12 105 SER A N 1
ATOM 809 C CA . SER A 1 105 ? 16.703 7.926 -0.562 1 70.12 105 SER A CA 1
ATOM 810 C C . SER A 1 105 ? 16.188 7.977 -1.996 1 70.12 105 SER A C 1
ATOM 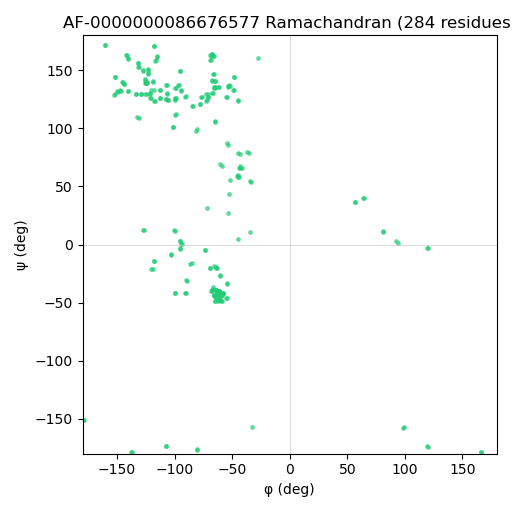812 O O . SER A 1 105 ? 16.141 6.957 -2.686 1 70.12 105 SER A O 1
ATOM 814 N N . TRP A 1 106 ? 15.867 9.227 -2.434 1 75.75 106 TRP A N 1
ATOM 815 C CA . TRP A 1 106 ? 15.297 9.383 -3.768 1 75.75 106 TRP A CA 1
ATOM 816 C C . TRP A 1 106 ? 16.391 9.711 -4.785 1 75.75 106 TRP A C 1
ATOM 818 O O . TRP A 1 106 ? 16.109 9.82 -5.984 1 75.75 106 TRP A O 1
ATOM 828 N N . GLY A 1 107 ? 17.609 9.844 -4.191 1 76.38 107 GLY A N 1
ATOM 829 C CA . GLY A 1 107 ? 18.719 10.188 -5.078 1 76.38 107 GLY A CA 1
ATOM 830 C C . GLY A 1 107 ? 19.375 11.508 -4.734 1 76.38 107 GLY A C 1
ATOM 831 O O . GLY A 1 107 ? 19.078 12.102 -3.701 1 76.38 107 GLY A O 1
ATOM 832 N N . PRO A 1 108 ? 20.297 11.891 -5.633 1 85.25 108 PRO A N 1
ATOM 833 C CA . PRO A 1 108 ? 20.922 13.195 -5.426 1 85.25 108 PRO A CA 1
ATOM 834 C C . PRO A 1 108 ? 19.953 14.359 -5.656 1 85.25 108 PRO A C 1
ATOM 836 O O . PRO A 1 108 ? 18.859 14.156 -6.176 1 85.25 108 PRO A O 1
ATOM 839 N N . SER A 1 109 ? 20.375 15.445 -5.152 1 90.19 109 SER A N 1
ATOM 840 C CA . SER A 1 109 ? 19.594 16.656 -5.402 1 90.19 109 SER A CA 1
ATOM 841 C C . SER A 1 109 ? 19.344 16.859 -6.895 1 90.19 109 SER A C 1
ATOM 843 O O . SER A 1 109 ? 20.25 16.641 -7.711 1 90.19 109 SER A O 1
ATOM 845 N N . GLY A 1 110 ? 18.109 17.25 -7.227 1 92.88 110 GLY A N 1
ATOM 846 C CA . GLY A 1 110 ? 17.766 17.547 -8.609 1 92.88 110 GLY A CA 1
ATOM 847 C C . GLY A 1 110 ? 17.203 16.344 -9.352 1 92.88 110 GLY A C 1
ATOM 848 O O . GLY A 1 110 ? 16.922 16.438 -10.555 1 92.88 110 GLY A O 1
ATOM 849 N N . THR A 1 111 ? 17.047 15.281 -8.703 1 88.81 111 THR A N 1
ATOM 850 C CA . THR A 1 111 ? 16.5 14.086 -9.328 1 88.81 111 THR A CA 1
ATOM 851 C C . THR A 1 111 ? 15 14.258 -9.578 1 88.81 111 THR A C 1
ATOM 853 O O . THR A 1 111 ? 14.258 14.672 -8.688 1 88.81 111 THR A O 1
ATOM 856 N N . VAL A 1 112 ? 14.539 14 -10.773 1 90.25 112 VAL A N 1
ATOM 857 C CA . VAL A 1 112 ? 13.109 13.945 -11.062 1 90.25 112 VAL A CA 1
ATOM 858 C C . VAL A 1 112 ? 12.531 12.617 -10.578 1 90.25 112 VAL A C 1
ATOM 860 O O . VAL A 1 112 ? 12.969 11.547 -11 1 90.25 112 VAL A O 1
ATOM 863 N N . VAL A 1 113 ? 11.578 12.758 -9.703 1 87.75 113 VAL A N 1
ATOM 864 C CA . VAL A 1 113 ? 11.055 11.562 -9.055 1 87.75 113 VAL A CA 1
ATOM 865 C C . VAL A 1 113 ? 9.609 11.328 -9.5 1 87.75 113 VAL A C 1
ATOM 867 O O . VAL A 1 113 ? 8.82 12.266 -9.578 1 87.75 113 VAL A O 1
ATOM 870 N N . ARG A 1 114 ? 9.336 10.164 -9.836 1 89.12 114 ARG A N 1
ATOM 871 C CA . ARG A 1 114 ? 7.992 9.609 -9.953 1 89.12 114 ARG A CA 1
ATOM 872 C C . ARG A 1 114 ? 7.898 8.258 -9.25 1 89.12 114 ARG A C 1
ATOM 874 O O . ARG A 1 114 ? 8.539 7.293 -9.656 1 89.12 114 ARG A O 1
ATOM 881 N N . SER A 1 115 ? 7.227 8.234 -8.211 1 88.25 115 SER A N 1
ATOM 882 C CA . SER A 1 115 ? 7.133 7.031 -7.395 1 88.25 115 SER A CA 1
ATOM 883 C C . SER A 1 115 ? 5.723 6.84 -6.852 1 88.25 115 SER A C 1
ATOM 885 O O . SER A 1 115 ? 4.941 7.793 -6.777 1 88.25 115 SER A O 1
ATOM 887 N N . SER A 1 116 ? 5.48 5.609 -6.465 1 91.88 116 SER A N 1
ATOM 888 C CA . SER A 1 116 ? 4.137 5.352 -5.957 1 91.88 116 SER A CA 1
ATOM 889 C C . SER A 1 116 ? 4.168 4.965 -4.48 1 91.88 116 SER A C 1
ATOM 891 O O . SER A 1 116 ? 5.219 4.59 -3.955 1 91.88 116 SER A O 1
ATOM 893 N N . GLY A 1 117 ? 3.105 5.066 -3.891 1 93.19 117 GLY A N 1
ATOM 894 C CA . GLY A 1 117 ? 2.885 4.637 -2.52 1 93.19 117 GLY A CA 1
ATOM 895 C C . GLY A 1 117 ? 1.42 4.434 -2.186 1 93.19 117 GLY A C 1
ATOM 896 O O . GLY A 1 117 ? 0.545 4.719 -3.006 1 93.19 117 GLY A O 1
ATOM 897 N N . VAL A 1 118 ? 1.199 3.904 -1.062 1 96.06 118 VAL A N 1
ATOM 898 C CA . VAL A 1 118 ? -0.16 3.658 -0.592 1 96.06 118 VAL A CA 1
ATOM 899 C C . VAL A 1 118 ? -0.33 4.223 0.817 1 96.06 118 VAL A C 1
ATOM 901 O O . VAL A 1 118 ? 0.51 3.99 1.69 1 96.06 118 VAL A O 1
ATOM 904 N N . ASP A 1 119 ? -1.361 5.008 1.042 1 97.81 119 ASP A N 1
ATOM 905 C CA . ASP A 1 119 ? -1.822 5.383 2.375 1 97.81 119 ASP A CA 1
ATOM 906 C C . ASP A 1 119 ? -3.01 4.527 2.807 1 97.81 119 ASP A C 1
ATOM 908 O O . ASP A 1 119 ? -3.92 4.273 2.016 1 97.81 119 ASP A O 1
ATOM 912 N N . ILE A 1 120 ? -2.984 4.055 3.984 1 98.56 120 ILE A N 1
ATOM 913 C CA . ILE A 1 120 ? -4.121 3.443 4.668 1 98.56 120 ILE A CA 1
ATOM 914 C C . ILE A 1 120 ? -4.477 4.262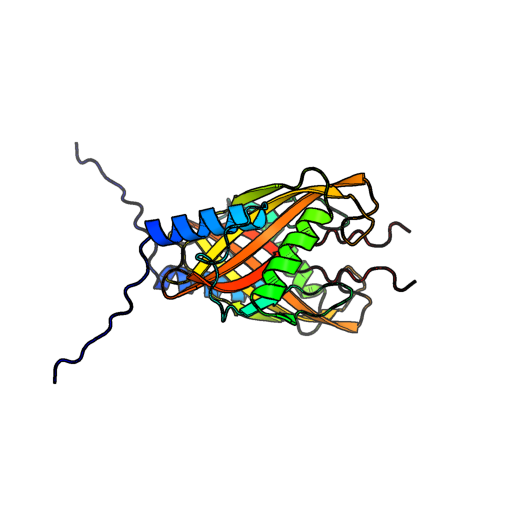 5.906 1 98.56 120 ILE A C 1
ATOM 916 O O . ILE A 1 120 ? -3.623 4.504 6.766 1 98.56 120 ILE A O 1
ATOM 920 N N . VAL A 1 121 ? -5.703 4.703 5.977 1 98.69 121 VAL A N 1
ATOM 921 C CA . VAL A 1 121 ? -6.125 5.402 7.184 1 98.69 121 VAL A CA 1
ATOM 922 C C . VAL A 1 121 ? -7.348 4.707 7.781 1 98.69 121 VAL A C 1
ATOM 924 O O . VAL A 1 121 ? -8.219 4.227 7.051 1 98.69 121 VAL A O 1
ATOM 927 N N . ARG A 1 122 ? -7.359 4.594 9.078 1 98.56 122 ARG A N 1
ATOM 928 C CA . ARG A 1 122 ? -8.547 4.184 9.82 1 98.56 122 ARG A CA 1
ATOM 929 C C . ARG A 1 122 ? -9.305 5.391 10.352 1 98.56 122 ARG A C 1
ATOM 931 O O . ARG A 1 122 ? -8.703 6.355 10.82 1 98.56 122 ARG A O 1
ATOM 938 N N . ILE A 1 123 ? -10.555 5.344 10.242 1 97.94 123 ILE A N 1
ATOM 939 C CA . ILE A 1 123 ? -11.375 6.492 10.625 1 97.94 123 ILE A CA 1
ATOM 940 C C . ILE A 1 123 ? -12.312 6.102 11.758 1 97.94 123 ILE A C 1
ATOM 942 O O . ILE A 1 123 ? -12.812 4.973 11.805 1 97.94 123 ILE A O 1
ATOM 946 N N . GLU A 1 124 ? -12.508 6.918 12.688 1 96 124 GLU A N 1
ATOM 947 C CA . GLU A 1 124 ? -13.445 6.836 13.805 1 96 124 GLU A CA 1
ATOM 948 C C . GLU A 1 124 ? -13.961 8.219 14.195 1 96 124 GLU A C 1
ATOM 950 O O . GLU A 1 124 ? -13.18 9.172 14.305 1 96 124 GLU A O 1
ATOM 955 N N . HIS A 1 125 ? -15.258 8.305 14.352 1 93.12 125 HIS A N 1
ATOM 956 C CA . HIS A 1 125 ? -15.898 9.531 14.812 1 93.12 125 HIS A CA 1
ATOM 957 C C . HIS A 1 125 ? -15.555 10.711 13.906 1 93.12 125 HIS A C 1
ATOM 959 O O . HIS A 1 125 ? -15.195 11.789 14.391 1 93.12 125 HIS A O 1
ATOM 965 N N . GLY A 1 126 ? -15.469 10.43 12.68 1 94.5 126 GLY A N 1
ATOM 966 C CA . GLY A 1 126 ? -15.312 11.477 11.688 1 94.5 126 GLY A CA 1
ATOM 967 C C . GLY A 1 126 ? -13.891 11.977 11.555 1 94.5 126 GLY A C 1
ATOM 968 O O . GLY A 1 126 ? -13.641 13 10.922 1 94.5 126 GLY A O 1
ATOM 969 N N . GLN A 1 127 ? -12.961 11.289 12.148 1 97.44 127 GLN A N 1
ATOM 970 C CA . GLN A 1 127 ? -11.555 11.664 12.094 1 97.44 127 GLN A CA 1
ATOM 971 C C . GLN A 1 127 ? -10.68 10.469 11.734 1 97.44 127 GLN A C 1
ATOM 973 O O . GLN A 1 127 ? -11.094 9.32 11.906 1 97.44 127 GLN A O 1
ATOM 978 N N . ILE A 1 128 ? -9.531 10.758 11.188 1 98.31 128 ILE A N 1
ATOM 979 C CA . ILE A 1 128 ? -8.508 9.734 11.008 1 98.31 128 ILE A CA 1
ATOM 980 C C . ILE A 1 128 ? -7.828 9.438 12.344 1 98.31 128 ILE A C 1
ATOM 982 O O . ILE A 1 128 ? -7.383 10.359 13.031 1 98.31 128 ILE A O 1
ATOM 986 N N . VAL A 1 129 ? -7.801 8.219 12.688 1 98.31 129 VAL A N 1
ATOM 987 C CA . VAL A 1 129 ? -7.297 7.879 14.016 1 98.31 129 VAL A CA 1
ATOM 988 C C . VAL A 1 129 ? -6.055 7 13.891 1 98.31 129 VAL A C 1
ATOM 990 O O . VAL A 1 129 ? -5.34 6.781 14.867 1 98.31 129 VAL A O 1
ATOM 993 N N . GLU A 1 130 ? -5.785 6.445 12.734 1 98.62 130 GLU A N 1
ATOM 994 C CA . GLU A 1 130 ? -4.637 5.578 12.5 1 98.62 130 GLU A CA 1
ATOM 995 C C . GLU A 1 130 ? -4.176 5.641 11.047 1 98.62 130 GLU A C 1
ATOM 997 O O . GLU A 1 130 ? -4.988 5.844 10.141 1 98.62 130 GLU A O 1
ATOM 1002 N N . PHE A 1 131 ? -2.883 5.551 10.844 1 98.12 131 PHE A N 1
ATOM 1003 C CA . PHE A 1 131 ? -2.279 5.762 9.539 1 98.12 131 PHE A CA 1
ATOM 1004 C C . PHE A 1 131 ? -1.148 4.77 9.297 1 98.12 131 PHE A C 1
ATOM 1006 O O . PHE A 1 131 ? -0.34 4.512 10.188 1 98.12 131 PHE A O 1
ATOM 1013 N N . TRP A 1 132 ? -1.151 4.129 8.109 1 96.94 132 TRP A N 1
ATOM 1014 C CA . TRP A 1 132 ? -0.047 3.357 7.547 1 96.94 132 TRP A CA 1
ATOM 1015 C C . TRP A 1 132 ? 0.35 3.889 6.176 1 96.94 132 TRP A C 1
ATOM 1017 O O . TRP A 1 132 ? -0.496 4.379 5.426 1 96.94 132 TRP A O 1
ATOM 1027 N N . VAL A 1 133 ? 1.598 3.709 5.887 1 95.06 133 VAL A N 1
ATOM 1028 C CA . VAL A 1 133 ? 2.033 4.105 4.551 1 95.06 133 VAL A CA 1
ATOM 1029 C C . VAL A 1 133 ? 3.092 3.131 4.043 1 95.06 133 VAL A C 1
ATOM 1031 O O . VAL A 1 133 ? 3.912 2.635 4.816 1 95.06 133 VAL A O 1
ATOM 1034 N N . ASN A 1 134 ? 3.039 2.744 2.814 1 91.69 134 ASN A N 1
ATOM 1035 C CA . ASN A 1 134 ? 4.105 2.086 2.064 1 91.69 134 ASN A CA 1
ATOM 1036 C C . ASN A 1 134 ? 4.492 2.885 0.823 1 91.69 134 ASN A C 1
ATOM 1038 O O . ASN A 1 134 ? 3.621 3.34 0.077 1 91.69 134 ASN A O 1
ATOM 1042 N N . HIS A 1 135 ? 5.73 3.133 0.646 1 87.25 135 HIS A N 1
ATOM 1043 C CA . HIS A 1 135 ? 6.273 3.84 -0.509 1 87.25 135 HIS A CA 1
ATOM 1044 C C . HIS A 1 135 ? 7.23 2.953 -1.299 1 87.25 135 HIS A C 1
ATOM 1046 O O . HIS A 1 135 ? 8.016 2.209 -0.713 1 87.25 135 HIS A O 1
ATOM 1052 N N . ASP A 1 136 ? 7.027 2.957 -2.619 1 77.44 136 ASP A N 1
ATOM 1053 C CA . ASP A 1 136 ? 8.055 2.281 -3.41 1 77.44 136 ASP A CA 1
ATOM 1054 C C . ASP A 1 136 ? 9.398 3.006 -3.303 1 77.44 136 ASP A C 1
ATOM 1056 O O . ASP A 1 136 ? 9.453 4.234 -3.391 1 77.44 136 ASP A O 1
ATOM 1060 N N . SER A 1 137 ? 10.289 2.381 -2.549 1 60.94 137 SER A N 1
ATOM 1061 C CA . SER A 1 137 ? 11.602 3.016 -2.467 1 60.94 137 SER A CA 1
ATOM 1062 C C . SER A 1 137 ? 12.367 2.861 -3.773 1 60.94 137 SER A C 1
ATOM 1064 O O . SER A 1 137 ? 12.25 1.842 -4.457 1 60.94 137 SER A O 1
ATOM 1066 N N . HIS A 1 138 ? 12.781 4.051 -4.309 1 53.47 138 HIS A N 1
ATOM 1067 C CA . HIS A 1 138 ? 13.773 4.039 -5.379 1 53.47 138 HIS A CA 1
ATOM 1068 C C . HIS A 1 138 ? 15.078 3.398 -4.914 1 53.47 138 HIS A C 1
ATOM 1070 O O . HIS A 1 138 ? 15.625 3.785 -3.881 1 53.47 138 HIS A O 1
ATOM 1076 N N . ASP A 1 139 ? 15.008 2.094 -4.688 1 46.25 139 ASP A N 1
ATOM 1077 C CA . ASP A 1 139 ? 16.344 1.587 -4.375 1 46.25 139 ASP A CA 1
ATOM 1078 C C . ASP A 1 139 ? 17.391 2.182 -5.316 1 46.25 139 ASP A C 1
ATOM 1080 O O . ASP A 1 139 ? 17.391 1.886 -6.512 1 46.25 139 ASP A O 1
ATOM 1084 N N . LEU A 1 140 ? 17.672 3.477 -5.238 1 40.03 140 LEU A N 1
ATOM 1085 C CA . LEU A 1 140 ? 18.891 3.855 -5.965 1 40.03 140 LEU A CA 1
ATOM 1086 C C . LEU A 1 140 ? 20.062 2.996 -5.539 1 40.03 140 LEU A C 1
ATOM 1088 O O . LEU A 1 140 ? 20.656 3.227 -4.48 1 40.03 140 LEU A O 1
ATOM 1092 N N . ALA A 1 141 ? 20.031 1.684 -5.355 1 37.72 141 ALA A N 1
ATOM 1093 C CA . ALA A 1 141 ? 21.328 1.005 -5.277 1 37.72 141 ALA A CA 1
ATOM 1094 C C . ALA A 1 141 ? 22.391 1.764 -6.062 1 37.72 141 ALA A C 1
ATOM 1096 O O . ALA A 1 141 ? 22.078 2.527 -6.977 1 37.72 141 ALA A O 1
ATOM 1097 N N . SER A 1 142 ? 23.828 1.4 -5.652 1 31.88 142 SER A N 1
ATOM 1098 C CA . SER A 1 142 ? 25.219 1.708 -5.984 1 31.88 142 SER A CA 1
ATOM 1099 C C . SER A 1 142 ? 25.484 1.562 -7.48 1 31.88 142 SER A C 1
ATOM 1101 O O . SER A 1 142 ? 25.375 0.461 -8.023 1 31.88 142 SER A O 1
ATOM 1103 N N . ALA A 1 143 ? 24.938 2.082 -8.359 1 29.17 143 ALA A N 1
ATOM 1104 C CA . ALA A 1 143 ? 25.766 2.189 -9.555 1 29.17 143 ALA A CA 1
ATOM 1105 C C . ALA A 1 143 ? 27.234 2.406 -9.188 1 29.17 143 ALA A C 1
ATOM 1107 O O . ALA A 1 143 ? 28.062 2.732 -10.055 1 29.17 143 ALA A O 1
ATOM 1108 N N . GLY A 1 144 ? 27.766 2.303 -8.031 1 24.09 144 GLY A N 1
ATOM 1109 C CA . GLY A 1 144 ? 29.203 2.16 -8.211 1 24.09 144 GLY A CA 1
ATOM 1110 C C . GLY A 1 144 ? 29.609 0.808 -8.773 1 24.09 144 GLY A C 1
ATOM 1111 O O . GLY A 1 144 ? 28.906 -0.182 -8.578 1 24.09 144 GLY A O 1
ATOM 1112 N N . MET B 1 1 ? -39.062 -5.137 -24.594 1 33.56 1 MET B N 1
ATOM 1113 C CA . MET B 1 1 ? -37.656 -4.848 -24.547 1 33.56 1 MET B CA 1
ATOM 1114 C C . MET B 1 1 ? -37.094 -5.008 -23.141 1 33.56 1 MET B C 1
ATOM 1116 O O . MET B 1 1 ? -37.344 -4.176 -22.266 1 33.56 1 MET B O 1
ATOM 1120 N N . THR B 1 2 ? -37.062 -6.203 -22.625 1 36.66 2 THR B N 1
ATOM 1121 C CA . THR B 1 2 ? -36.562 -6.504 -21.297 1 36.66 2 THR B CA 1
ATOM 1122 C C . THR B 1 2 ? -35.156 -5.949 -21.125 1 36.66 2 THR B C 1
ATOM 1124 O O . THR B 1 2 ? -34.25 -6.254 -21.906 1 36.66 2 THR B O 1
ATOM 1127 N N . VAL B 1 3 ? -35.062 -4.664 -20.734 1 40.84 3 VAL B N 1
ATOM 1128 C CA . VAL B 1 3 ? -33.75 -4.148 -20.344 1 40.84 3 VAL B CA 1
ATOM 1129 C C . VAL B 1 3 ? -33.031 -5.168 -19.469 1 40.84 3 VAL B C 1
ATOM 1131 O O . VAL B 1 3 ? -33.531 -5.574 -18.422 1 40.84 3 VAL B O 1
ATOM 1134 N N . ASN B 1 4 ? -32.469 -6.199 -19.969 1 37.5 4 ASN B N 1
ATOM 1135 C CA . ASN B 1 4 ? -31.578 -7.078 -19.219 1 37.5 4 ASN B CA 1
ATOM 1136 C C . ASN B 1 4 ? -30.562 -6.285 -18.391 1 37.5 4 ASN B C 1
ATOM 1138 O O . ASN B 1 4 ? -29.688 -5.629 -18.938 1 37.5 4 ASN B O 1
ATOM 1142 N N . THR B 1 5 ? -30.969 -5.484 -17.516 1 40.28 5 THR B N 1
ATOM 1143 C CA . THR B 1 5 ? -30.047 -4.84 -16.578 1 40.28 5 THR B CA 1
ATOM 1144 C C . THR B 1 5 ? -29.047 -5.848 -16.031 1 40.28 5 THR B C 1
ATOM 1146 O O . THR B 1 5 ? -29.406 -6.711 -15.219 1 40.28 5 THR B O 1
ATOM 1149 N N . ASN B 1 6 ? -28.281 -6.523 -16.766 1 42.94 6 ASN B N 1
ATOM 1150 C CA . ASN B 1 6 ? -27.156 -7.305 -16.266 1 42.94 6 ASN B CA 1
ATOM 1151 C C . ASN B 1 6 ? -26.5 -6.641 -15.055 1 42.94 6 ASN B C 1
ATOM 1153 O O . ASN B 1 6 ? -25.75 -5.68 -15.203 1 42.94 6 ASN B O 1
ATOM 1157 N N . HIS B 1 7 ? -27.188 -6.328 -14.086 1 47.03 7 HIS B N 1
ATOM 1158 C CA . HIS B 1 7 ? -26.719 -5.754 -12.828 1 47.03 7 HIS B CA 1
ATOM 1159 C C . HIS B 1 7 ? -25.453 -6.465 -12.336 1 47.03 7 HIS B C 1
ATOM 1161 O O . HIS B 1 7 ? -25.516 -7.645 -11.977 1 47.03 7 HIS B O 1
ATOM 1167 N N . VAL B 1 8 ? -24.359 -6.352 -13.047 1 55.72 8 VAL B N 1
ATOM 1168 C CA . VAL B 1 8 ? -23.141 -6.871 -12.445 1 55.72 8 VAL B CA 1
ATOM 1169 C C . VAL B 1 8 ? -23.141 -6.609 -10.945 1 55.72 8 VAL B C 1
ATOM 1171 O O . VAL B 1 8 ? -23.156 -5.457 -10.508 1 55.72 8 VAL B O 1
ATOM 1174 N N . THR B 1 9 ? -23.859 -7.441 -10.172 1 68.75 9 THR B N 1
ATOM 1175 C CA . THR B 1 9 ? -23.969 -7.348 -8.719 1 68.75 9 THR B CA 1
ATOM 1176 C C . THR B 1 9 ? -22.594 -7.352 -8.07 1 68.75 9 THR B C 1
ATOM 1178 O O . THR B 1 9 ? -21.688 -8.055 -8.523 1 68.75 9 THR B O 1
ATOM 1181 N N . ALA B 1 10 ? -22.406 -6.379 -7.293 1 82.69 10 ALA B N 1
ATOM 1182 C CA . ALA B 1 10 ? -21.188 -6.316 -6.484 1 82.69 10 ALA B CA 1
ATOM 1183 C C . ALA B 1 10 ? -20.891 -7.664 -5.832 1 82.69 10 ALA B C 1
ATOM 1185 O O . ALA B 1 10 ? -21.812 -8.344 -5.355 1 82.69 10 ALA B O 1
ATOM 1186 N N . PRO B 1 11 ? -19.688 -8.18 -6.086 1 89.38 11 PRO B N 1
ATOM 1187 C CA . PRO B 1 11 ? -19.359 -9.422 -5.387 1 89.38 11 PRO B CA 1
ATOM 1188 C C . PRO B 1 11 ? -19.656 -9.352 -3.889 1 89.38 11 PRO B C 1
ATOM 1190 O O . PRO B 1 11 ? -19.531 -8.289 -3.277 1 89.38 11 PRO B O 1
ATOM 1193 N N . SER B 1 12 ? -20.094 -10.453 -3.346 1 93.62 12 SER B N 1
ATOM 1194 C CA . SER B 1 12 ? -20.406 -10.508 -1.92 1 93.62 12 SER B CA 1
ATOM 1195 C C . SER B 1 12 ? -19.141 -10.344 -1.075 1 93.62 12 SER B C 1
ATOM 1197 O O . SER B 1 12 ? -18.031 -10.531 -1.569 1 93.62 12 SER B O 1
ATOM 1199 N N . VAL B 1 13 ? -19.344 -10.008 0.18 1 94.19 13 VAL B N 1
ATOM 1200 C CA . VAL B 1 13 ? -18.234 -9.898 1.129 1 94.19 13 VAL B CA 1
ATOM 1201 C C . VAL B 1 13 ? -17.516 -11.242 1.241 1 94.19 13 VAL B C 1
ATOM 1203 O O . VAL B 1 13 ? -16.281 -11.289 1.251 1 94.19 13 VAL B O 1
ATOM 1206 N N . ASP B 1 14 ? -18.281 -12.359 1.326 1 95.81 14 ASP B N 1
ATOM 1207 C CA . ASP B 1 14 ? -17.703 -13.695 1.435 1 95.81 14 ASP B CA 1
ATOM 1208 C C . ASP B 1 14 ? -16.812 -14.008 0.226 1 95.81 14 ASP B C 1
ATOM 1210 O O . ASP B 1 14 ? -15.75 -14.602 0.368 1 95.81 14 ASP B O 1
ATOM 1214 N N . GLN B 1 15 ? -17.344 -13.664 -0.911 1 95.06 15 GLN B N 1
ATOM 1215 C CA . GLN B 1 15 ? -16.578 -13.898 -2.129 1 95.06 15 GLN B CA 1
ATOM 1216 C C . GLN B 1 15 ? -15.273 -13.094 -2.123 1 95.06 15 GLN B C 1
ATOM 1218 O O . GLN B 1 15 ? -14.219 -13.602 -2.498 1 95.06 15 GLN B O 1
ATOM 1223 N N . ARG B 1 16 ? -15.367 -11.82 -1.745 1 97.06 16 ARG B N 1
ATOM 1224 C CA . ARG B 1 16 ? -14.18 -10.969 -1.689 1 97.06 16 ARG B CA 1
ATOM 1225 C C . ARG B 1 16 ? -13.164 -11.508 -0.688 1 97.06 16 ARG B C 1
ATOM 1227 O O . ARG B 1 16 ? -11.969 -11.516 -0.96 1 97.06 16 ARG B O 1
ATOM 1234 N N . LEU B 1 17 ? -13.664 -11.977 0.406 1 97.19 17 LEU B N 1
ATOM 1235 C CA . LEU B 1 17 ? -12.773 -12.531 1.419 1 97.19 17 LEU B CA 1
ATOM 1236 C C . LEU B 1 17 ? -12.125 -13.82 0.922 1 97.19 17 LEU B C 1
ATOM 1238 O O . LEU B 1 17 ? -10.953 -14.078 1.2 1 97.19 17 LEU B O 1
ATOM 1242 N N . SER B 1 18 ? -12.93 -14.594 0.235 1 96.81 18 SER B N 1
ATOM 1243 C CA . SER B 1 18 ? -12.391 -15.828 -0.332 1 96.81 18 SER B CA 1
ATOM 1244 C C . SER B 1 18 ? -11.297 -15.531 -1.351 1 96.81 18 SER B C 1
ATOM 1246 O O . SER B 1 18 ? -10.25 -16.188 -1.355 1 96.81 18 SER B O 1
ATOM 1248 N N . LEU B 1 19 ? -11.547 -14.562 -2.223 1 97.12 19 LEU B N 1
ATOM 1249 C CA . LEU B 1 19 ? -10.547 -14.18 -3.217 1 97.12 19 LEU B CA 1
ATOM 1250 C C . LEU B 1 19 ? -9.273 -13.68 -2.545 1 97.12 19 LEU B C 1
ATOM 1252 O O . LEU B 1 19 ? -8.164 -14.023 -2.965 1 97.12 19 LEU B O 1
ATOM 1256 N N . TRP B 1 20 ? -9.398 -12.898 -1.5 1 97.69 20 TRP B N 1
ATOM 1257 C CA . TRP B 1 20 ? -8.234 -12.398 -0.779 1 97.69 20 TRP B CA 1
ATOM 1258 C C . TRP B 1 20 ? -7.441 -13.539 -0.153 1 97.69 20 TRP B C 1
ATOM 1260 O O . TRP B 1 20 ? -6.211 -13.562 -0.231 1 97.69 20 TRP B O 1
ATOM 1270 N N . THR B 1 21 ? -8.18 -14.453 0.491 1 97.38 21 THR B N 1
ATOM 1271 C CA . THR B 1 21 ? -7.531 -15.602 1.117 1 97.38 21 THR B CA 1
ATOM 1272 C C . THR B 1 21 ? -6.746 -16.406 0.086 1 97.38 21 THR B C 1
ATOM 1274 O O . THR B 1 21 ? -5.602 -16.797 0.334 1 97.38 21 THR B O 1
ATOM 1277 N N . GLN B 1 22 ? -7.309 -16.609 -1.04 1 97.44 22 GLN B N 1
ATOM 1278 C CA . GLN B 1 22 ? -6.641 -17.344 -2.111 1 97.44 22 GLN B CA 1
ATOM 1279 C C . GLN B 1 22 ? -5.453 -16.547 -2.654 1 97.44 22 GLN B C 1
ATOM 1281 O O . GLN B 1 22 ? -4.414 -17.125 -2.99 1 97.44 22 GLN B O 1
ATOM 1286 N N . TRP B 1 23 ? -5.621 -15.281 -2.777 1 98.12 23 TRP B N 1
ATOM 1287 C CA . TRP B 1 23 ? -4.543 -14.414 -3.244 1 98.12 23 TRP B CA 1
ATOM 1288 C C . TRP B 1 23 ? -3.332 -14.508 -2.322 1 98.12 23 TRP B C 1
ATOM 1290 O O . TRP B 1 23 ? -2.209 -14.727 -2.781 1 98.12 23 TRP B O 1
ATOM 1300 N N . LEU B 1 24 ? -3.592 -14.383 -1.02 1 97.75 24 LEU B N 1
ATOM 1301 C CA . LEU B 1 24 ? -2.502 -14.453 -0.053 1 97.75 24 LEU B CA 1
ATOM 1302 C C . LEU B 1 24 ? -1.842 -15.82 -0.067 1 97.75 24 LEU B C 1
ATOM 1304 O O . LEU B 1 24 ? -0.621 -15.93 0.071 1 97.75 24 LEU B O 1
ATOM 1308 N N . ALA B 1 25 ? -2.641 -16.859 -0.2 1 97.25 25 ALA B N 1
ATOM 1309 C CA . ALA B 1 25 ? -2.096 -18.203 -0.32 1 97.25 25 ALA B CA 1
ATOM 1310 C C . ALA B 1 25 ? -1.188 -18.312 -1.541 1 97.25 25 ALA B C 1
ATOM 1312 O O . ALA B 1 25 ? -0.116 -18.922 -1.47 1 97.25 25 ALA B O 1
ATOM 1313 N N . LEU B 1 26 ? -1.637 -17.734 -2.639 1 97.25 26 LEU B N 1
ATOM 1314 C CA . LEU B 1 26 ? -0.827 -17.734 -3.854 1 97.25 26 LEU B CA 1
ATOM 1315 C C . LEU B 1 26 ? 0.488 -17 -3.631 1 97.25 26 LEU B C 1
ATOM 1317 O O . LEU B 1 26 ? 1.553 -17.484 -4.016 1 97.25 26 LEU B O 1
ATOM 1321 N N . ARG B 1 27 ? 0.406 -15.867 -3.021 1 96.88 27 ARG B N 1
ATOM 1322 C CA . ARG B 1 27 ? 1.601 -15.078 -2.727 1 96.88 27 ARG B CA 1
ATOM 1323 C C . ARG B 1 27 ? 2.559 -15.859 -1.83 1 96.88 27 ARG B C 1
ATOM 1325 O O . ARG B 1 27 ? 3.773 -15.656 -1.889 1 96.88 27 ARG B O 1
ATOM 1332 N N . ASN B 1 28 ? 1.975 -16.766 -1.061 1 97.31 28 ASN B N 1
ATOM 1333 C CA . ASN B 1 28 ? 2.781 -17.562 -0.14 1 97.31 28 ASN B CA 1
ATOM 1334 C C . ASN B 1 28 ? 3.168 -18.906 -0.748 1 97.31 28 ASN B C 1
ATOM 1336 O O . ASN B 1 28 ? 3.725 -19.766 -0.062 1 97.31 28 ASN B O 1
ATOM 1340 N N . GLY B 1 29 ? 2.789 -19.125 -2.021 1 95.06 29 GLY B N 1
ATOM 1341 C CA . GLY B 1 29 ? 3.383 -20.266 -2.709 1 95.06 29 GLY B CA 1
ATOM 1342 C C . GLY B 1 29 ? 2.361 -21.297 -3.156 1 95.06 29 GLY B C 1
ATOM 1343 O O . GLY B 1 29 ? 2.715 -22.297 -3.777 1 95.06 29 GLY B O 1
ATOM 1344 N N . ASP B 1 30 ? 1.112 -20.953 -2.752 1 91.69 30 ASP B N 1
ATOM 1345 C CA . ASP B 1 30 ? 0.079 -21.844 -3.287 1 91.69 30 ASP B CA 1
ATOM 1346 C C . ASP B 1 30 ? -0.015 -21.719 -4.805 1 91.69 30 ASP B C 1
ATOM 1348 O O . ASP B 1 30 ? -0.01 -20.609 -5.344 1 91.69 30 ASP B O 1
ATOM 1352 N N . ASN B 1 31 ? -0.085 -22.75 -5.523 1 78.38 31 ASN B N 1
ATOM 1353 C CA . ASN B 1 31 ? 0.02 -22.781 -6.977 1 78.38 31 ASN B CA 1
ATOM 1354 C C . ASN B 1 31 ? -1.354 -22.719 -7.641 1 78.38 31 ASN B C 1
ATOM 1356 O O . ASN B 1 31 ? -1.455 -22.703 -8.867 1 78.38 31 ASN B O 1
ATOM 1360 N N . ARG B 1 32 ? -2.328 -22.641 -6.957 1 79.31 32 ARG B N 1
ATOM 1361 C CA . ARG B 1 32 ? -3.66 -22.578 -7.551 1 79.31 32 ARG B CA 1
ATOM 1362 C C . ARG B 1 32 ? -3.984 -21.172 -8.016 1 79.31 32 ARG B C 1
ATOM 1364 O O . ARG B 1 32 ? -4.465 -20.344 -7.234 1 79.31 32 ARG B O 1
ATOM 1371 N N . SER B 1 33 ? -3.793 -20.969 -9.391 1 86.88 33 SER B N 1
ATOM 1372 C CA . SER B 1 33 ? -3.943 -19.609 -9.891 1 86.88 33 SER B CA 1
ATOM 1373 C C . SER B 1 33 ? -5.039 -19.531 -10.945 1 86.88 33 SER B C 1
ATOM 1375 O O . SER B 1 33 ? -5.602 -18.453 -11.18 1 86.88 33 SER B O 1
ATOM 1377 N N . ASP B 1 34 ? -5.328 -20.578 -11.492 1 84.19 34 ASP B N 1
ATOM 1378 C CA . ASP B 1 34 ? -6.137 -20.5 -12.703 1 84.19 34 ASP B CA 1
ATOM 1379 C C . ASP B 1 34 ? -7.539 -19.984 -12.391 1 84.19 34 ASP B C 1
ATOM 1381 O O . ASP B 1 34 ? -8.086 -19.172 -13.148 1 84.19 34 ASP B O 1
ATOM 1385 N N . ASP B 1 35 ? -8.07 -20.328 -11.391 1 91.88 35 ASP B N 1
ATOM 1386 C CA . ASP B 1 35 ? -9.422 -19.875 -11.055 1 91.88 35 ASP B CA 1
ATOM 1387 C C . ASP B 1 35 ? -9.383 -18.516 -10.352 1 91.88 35 ASP B C 1
ATOM 1389 O O . ASP B 1 35 ? -10.398 -17.812 -10.289 1 91.88 35 ASP B O 1
ATOM 1393 N N . LEU B 1 36 ? -8.297 -18.172 -9.906 1 97.5 36 LEU B N 1
ATOM 1394 C CA . LEU B 1 36 ? -8.156 -16.969 -9.102 1 97.5 36 LEU B CA 1
ATOM 1395 C C . LEU B 1 36 ? -7.844 -15.758 -9.977 1 97.5 36 LEU B C 1
ATOM 1397 O O . LEU B 1 36 ? -8.398 -14.68 -9.781 1 97.5 36 LEU B O 1
ATOM 1401 N N . LEU B 1 37 ? -6.961 -15.961 -10.961 1 98.19 37 LEU B N 1
ATOM 1402 C CA . LEU B 1 37 ? -6.457 -14.867 -11.781 1 98.19 37 LEU B CA 1
ATOM 1403 C C . LEU B 1 37 ? -7.066 -14.922 -13.18 1 98.19 37 LEU B C 1
ATOM 1405 O O . LEU B 1 37 ? -7.043 -15.969 -13.836 1 98.19 37 LEU B O 1
ATOM 1409 N N . ALA B 1 38 ? -7.566 -13.836 -13.617 1 97.62 38 ALA B N 1
ATOM 1410 C CA . ALA B 1 38 ? -8.094 -13.75 -14.977 1 97.62 38 ALA B CA 1
ATOM 1411 C C . ALA B 1 38 ? -6.977 -13.883 -16 1 97.62 38 ALA B C 1
ATOM 1413 O O . ALA B 1 38 ? -5.867 -13.391 -15.789 1 97.62 38 ALA B O 1
ATOM 1414 N N . PRO B 1 39 ? -7.238 -14.461 -17.125 1 95.88 39 PRO B N 1
ATOM 1415 C CA . PRO B 1 39 ? -6.227 -14.547 -18.172 1 95.88 39 PRO B CA 1
ATOM 1416 C C . PRO B 1 39 ? -5.797 -13.18 -18.703 1 95.88 39 PRO B C 1
ATOM 1418 O O . PRO B 1 39 ? -4.703 -13.047 -19.266 1 95.88 39 PRO B O 1
ATOM 1421 N N . THR B 1 40 ? -6.637 -12.156 -18.484 1 96.06 40 THR B N 1
ATOM 1422 C CA . THR B 1 40 ? -6.367 -10.812 -18.984 1 96.06 40 THR B CA 1
ATOM 1423 C C . THR B 1 40 ? -5.797 -9.922 -17.891 1 96.06 40 THR B C 1
ATOM 1425 O O . THR B 1 40 ? -5.836 -8.695 -17.984 1 96.06 40 THR B O 1
ATOM 1428 N N . LEU B 1 41 ? -5.438 -10.547 -16.844 1 98 41 LEU B N 1
ATOM 1429 C CA . LEU B 1 41 ? -4.973 -9.789 -15.688 1 98 41 LEU B CA 1
ATOM 1430 C C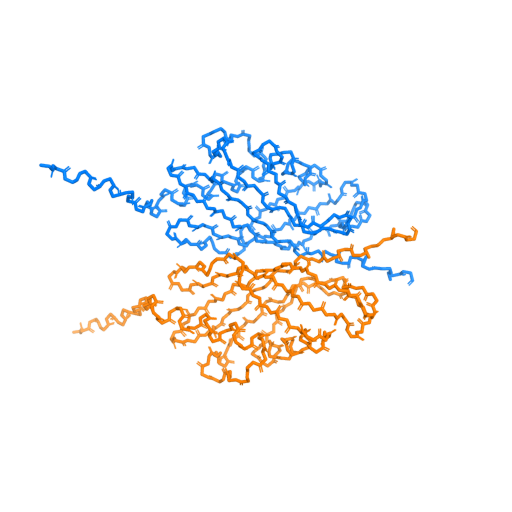 . LEU B 1 41 ? -3.854 -8.836 -16.078 1 98 41 LEU B C 1
ATOM 1432 O O . LEU B 1 41 ? -2.951 -9.203 -16.828 1 98 41 LEU B O 1
ATOM 1436 N N . VAL B 1 42 ? -3.943 -7.645 -15.586 1 98.38 42 VAL B N 1
ATOM 1437 C CA . VAL B 1 42 ? -2.914 -6.617 -15.703 1 98.38 42 VAL B CA 1
ATOM 1438 C C . VAL B 1 42 ? -2.223 -6.426 -14.359 1 98.38 42 VAL B C 1
ATOM 1440 O O . VAL B 1 42 ? -2.881 -6.188 -13.344 1 98.38 42 VAL B O 1
ATOM 1443 N N . ALA B 1 43 ? -0.966 -6.547 -14.352 1 97.75 43 ALA B N 1
ATOM 1444 C CA . ALA B 1 43 ? -0.185 -6.383 -13.133 1 97.75 43 ALA B CA 1
ATOM 1445 C C . ALA B 1 43 ? 0.698 -5.141 -13.203 1 97.75 43 ALA B C 1
ATOM 1447 O O . ALA B 1 43 ? 1.453 -4.965 -14.164 1 97.75 43 ALA B O 1
ATOM 1448 N N . HIS B 1 44 ? 0.583 -4.285 -12.242 1 95.75 44 HIS B N 1
ATOM 1449 C CA . HIS B 1 44 ? 1.445 -3.117 -12.102 1 95.75 44 HIS B CA 1
ATOM 1450 C C . HIS B 1 44 ? 2.549 -3.369 -11.078 1 95.75 44 HIS B C 1
ATOM 1452 O O . HIS B 1 44 ? 2.279 -3.461 -9.883 1 95.75 44 HIS B O 1
ATOM 1458 N N . PHE B 1 45 ? 3.75 -3.439 -11.57 1 89.81 45 PHE B N 1
ATOM 1459 C CA . PHE B 1 45 ? 4.875 -3.783 -10.711 1 89.81 45 PHE B CA 1
ATOM 1460 C C . PHE B 1 45 ? 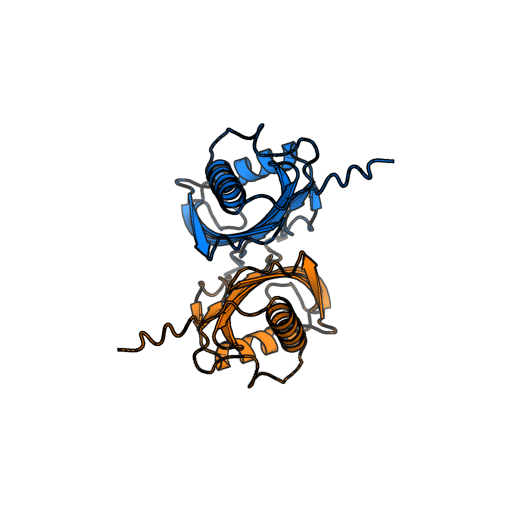5.578 -2.527 -10.211 1 89.81 45 PHE B C 1
ATOM 1462 O O . PHE B 1 45 ? 5.586 -1.501 -10.891 1 89.81 45 PHE B O 1
ATOM 1469 N N . PRO B 1 46 ? 6.109 -2.646 -9.062 1 77.62 46 PRO B N 1
ATOM 1470 C CA . PRO B 1 46 ? 6.691 -1.465 -8.422 1 77.62 46 PRO B CA 1
ATOM 1471 C C . PRO B 1 46 ? 7.945 -0.965 -9.133 1 77.62 46 PRO B C 1
ATOM 1473 O O . PRO B 1 46 ? 8.57 -1.716 -9.883 1 77.62 46 PRO B O 1
ATOM 1476 N N . HIS B 1 47 ? 8.203 0.259 -8.883 1 73.88 47 HIS B N 1
ATOM 1477 C CA . HIS B 1 47 ? 9.492 0.826 -9.242 1 73.88 47 HIS B CA 1
ATOM 1478 C C . HIS B 1 47 ? 10.617 0.202 -8.422 1 73.88 47 HIS B C 1
ATOM 1480 O O . HIS B 1 47 ? 10.469 -0.012 -7.215 1 73.88 47 HIS B O 1
ATOM 1486 N N . THR B 1 48 ? 11.602 -0.203 -9.094 1 66 48 THR B N 1
ATOM 1487 C CA . THR B 1 48 ? 12.828 -0.62 -8.43 1 66 48 THR B CA 1
ATOM 1488 C C . THR B 1 48 ? 14 0.266 -8.844 1 66 48 THR B C 1
ATOM 1490 O O . THR B 1 48 ? 13.844 1.159 -9.68 1 66 48 THR B O 1
ATOM 1493 N N . ALA B 1 49 ? 15.031 0.05 -8.141 1 62.19 49 ALA B N 1
ATOM 1494 C CA . ALA B 1 49 ? 16.234 0.8 -8.484 1 62.19 49 ALA B CA 1
ATOM 1495 C C . ALA B 1 49 ? 16.594 0.613 -9.953 1 62.19 49 ALA B C 1
ATOM 1497 O O . ALA B 1 49 ? 17.109 1.531 -10.594 1 62.19 49 ALA B O 1
ATOM 1498 N N . SER B 1 50 ? 16.312 -0.49 -10.398 1 61.81 50 SER B N 1
ATOM 1499 C CA . SER B 1 50 ? 16.781 -0.818 -11.742 1 61.81 50 SER B CA 1
ATOM 1500 C C . SER B 1 50 ? 15.656 -0.714 -12.766 1 61.81 50 SER B C 1
ATOM 1502 O O . SER B 1 50 ? 15.898 -0.823 -13.969 1 61.81 50 SER B O 1
ATOM 1504 N N . ARG B 1 51 ? 14.469 -0.518 -12.258 1 70.69 51 ARG B N 1
ATOM 1505 C CA . ARG B 1 51 ? 13.375 -0.539 -13.227 1 70.69 51 ARG B CA 1
ATOM 1506 C C . ARG B 1 51 ? 12.227 0.361 -12.773 1 70.69 51 ARG B C 1
ATOM 1508 O O . ARG B 1 51 ? 11.812 0.314 -11.609 1 70.69 51 ARG B O 1
ATOM 1515 N N . PRO B 1 52 ? 11.766 1.18 -13.672 1 75.25 52 PRO B N 1
ATOM 1516 C CA . PRO B 1 52 ? 10.555 1.935 -13.328 1 75.25 52 PRO B CA 1
ATOM 1517 C C . PRO B 1 52 ? 9.32 1.046 -13.203 1 75.25 52 PRO B C 1
ATOM 1519 O O . PRO B 1 52 ? 9.359 -0.13 -13.578 1 75.25 52 PRO B O 1
ATOM 1522 N N . GLU B 1 53 ? 8.352 1.597 -12.609 1 79.44 53 GLU B N 1
ATOM 1523 C CA . GLU B 1 53 ? 7.086 0.874 -12.594 1 79.44 53 GLU B CA 1
ATOM 1524 C C . GLU B 1 53 ? 6.711 0.389 -13.992 1 79.44 53 GLU B C 1
ATOM 1526 O O . GLU B 1 53 ? 6.867 1.121 -14.969 1 79.44 53 GLU B O 1
ATOM 1531 N N . HIS B 1 54 ? 6.316 -0.861 -14.078 1 86.88 54 HIS B N 1
ATOM 1532 C CA . HIS B 1 54 ? 6.008 -1.433 -15.391 1 86.88 54 HIS B CA 1
ATOM 1533 C C . HIS B 1 54 ? 4.801 -2.359 -15.312 1 86.88 54 HIS B C 1
ATOM 1535 O O . HIS B 1 54 ? 4.383 -2.756 -14.219 1 86.88 54 HIS B O 1
ATOM 1541 N N . ILE B 1 55 ? 4.293 -2.596 -16.484 1 94.94 55 ILE B N 1
ATOM 1542 C CA . ILE B 1 55 ? 3.061 -3.369 -16.609 1 94.94 55 ILE B CA 1
ATOM 1543 C C . ILE B 1 55 ? 3.375 -4.758 -17.156 1 94.94 55 ILE B C 1
ATOM 1545 O O . ILE B 1 55 ? 4.207 -4.902 -18.047 1 94.94 55 ILE B O 1
ATOM 1549 N N . GLY B 1 56 ? 2.754 -5.754 -16.578 1 96.94 56 GLY B N 1
ATOM 1550 C CA . GLY B 1 56 ? 2.854 -7.117 -17.062 1 96.94 56 GLY B CA 1
ATOM 1551 C C . GLY B 1 56 ? 1.525 -7.852 -17.062 1 96.94 56 GLY B C 1
ATOM 1552 O O . GLY B 1 56 ? 0.49 -7.27 -16.719 1 96.94 56 GLY B O 1
ATOM 1553 N N . ASP B 1 57 ? 1.619 -9.109 -17.484 1 97.44 57 ASP B N 1
ATOM 1554 C CA . ASP B 1 57 ? 0.42 -9.945 -17.547 1 97.44 57 ASP B CA 1
ATOM 1555 C C . ASP B 1 57 ? 0.423 -11 -16.438 1 97.44 57 ASP B C 1
ATOM 1557 O O . ASP B 1 57 ? 1.232 -10.93 -15.516 1 97.44 57 ASP B O 1
ATOM 1561 N N . ARG B 1 58 ? -0.616 -11.875 -16.562 1 97.12 58 ARG B N 1
ATOM 1562 C CA . ARG B 1 58 ? -0.798 -12.914 -15.562 1 97.12 58 ARG B CA 1
ATOM 1563 C C . ARG B 1 58 ? 0.472 -13.742 -15.391 1 97.12 58 ARG B C 1
ATOM 1565 O O . ARG B 1 58 ? 0.878 -14.039 -14.266 1 97.12 58 ARG B O 1
ATOM 1572 N N . SER B 1 59 ? 1.086 -14.156 -16.453 1 96.5 59 SER B N 1
ATOM 1573 C CA . SER B 1 59 ? 2.309 -14.953 -16.391 1 96.5 59 SER B CA 1
ATOM 1574 C C . SER B 1 59 ? 3.432 -14.188 -15.711 1 96.5 59 SER B C 1
ATOM 1576 O O . SER B 1 59 ? 4.191 -14.758 -14.922 1 96.5 59 SER B O 1
ATOM 1578 N N . ASP B 1 60 ? 3.559 -12.898 -15.984 1 96.44 60 ASP B N 1
ATOM 1579 C CA . ASP B 1 60 ? 4.559 -12.055 -15.344 1 96.44 60 ASP B CA 1
ATOM 1580 C C . ASP B 1 60 ? 4.332 -11.977 -13.836 1 96.44 60 ASP B C 1
ATOM 1582 O O . ASP B 1 60 ? 5.289 -12.008 -13.062 1 96.44 60 ASP B O 1
ATOM 1586 N N . LEU B 1 61 ? 3.076 -11.836 -13.5 1 96.38 61 LEU B N 1
ATOM 1587 C CA . LEU B 1 61 ? 2.73 -11.75 -12.086 1 96.38 61 LEU B CA 1
ATOM 1588 C C . LEU B 1 61 ? 3.135 -13.023 -11.352 1 96.38 61 LEU B C 1
ATOM 1590 O O . LEU B 1 61 ? 3.742 -12.961 -10.273 1 96.38 61 LEU B O 1
ATOM 1594 N N . LEU B 1 62 ? 2.801 -14.133 -11.898 1 96.38 62 LEU B N 1
ATOM 1595 C CA . LEU B 1 62 ? 3.121 -15.414 -11.266 1 96.38 62 LEU B CA 1
ATOM 1596 C C . LEU B 1 62 ? 4.629 -15.609 -11.172 1 96.38 62 LEU B C 1
ATOM 1598 O O . LEU B 1 62 ? 5.137 -16.078 -10.148 1 96.38 62 LEU B O 1
ATOM 1602 N N . ALA B 1 63 ? 5.348 -15.219 -12.195 1 94.69 63 ALA B N 1
ATOM 1603 C CA . ALA B 1 63 ? 6.805 -15.312 -12.188 1 94.69 63 ALA B CA 1
ATOM 1604 C C . ALA B 1 63 ? 7.41 -14.398 -11.133 1 94.69 63 ALA B C 1
ATOM 1606 O O . ALA B 1 63 ? 8.344 -14.789 -10.43 1 94.69 63 ALA B O 1
ATOM 1607 N N . TRP B 1 64 ? 6.914 -13.234 -11.07 1 92.81 64 TRP B N 1
ATOM 1608 C CA . TRP B 1 64 ? 7.391 -12.266 -10.094 1 92.81 64 TRP B CA 1
ATOM 1609 C C . TRP B 1 64 ? 7.148 -12.766 -8.672 1 92.81 64 TRP B C 1
ATOM 1611 O O . TRP B 1 64 ? 8.039 -12.703 -7.824 1 92.81 64 TRP B O 1
ATOM 1621 N N . ALA B 1 65 ? 5.93 -13.227 -8.422 1 94.19 65 ALA B N 1
ATOM 1622 C CA . ALA B 1 65 ? 5.598 -13.742 -7.102 1 94.19 65 ALA B CA 1
ATOM 1623 C C . ALA B 1 65 ? 6.523 -14.891 -6.711 1 94.19 65 ALA B C 1
ATOM 1625 O O . ALA B 1 65 ? 6.984 -14.961 -5.57 1 94.19 65 ALA B O 1
ATOM 1626 N N . GLU B 1 66 ? 6.777 -15.711 -7.645 1 93.88 66 GLU B N 1
ATOM 1627 C CA . GLU B 1 66 ? 7.691 -16.812 -7.406 1 93.88 66 GLU B CA 1
ATOM 1628 C C . GLU B 1 66 ? 9.109 -16.328 -7.145 1 93.88 66 GLU B C 1
ATOM 1630 O O . GLU B 1 66 ? 9.805 -16.828 -6.262 1 93.88 66 GLU B O 1
ATOM 1635 N N . ALA B 1 67 ? 9.531 -15.383 -7.941 1 90.5 67 ALA B N 1
ATOM 1636 C CA . ALA B 1 67 ? 10.875 -14.828 -7.777 1 90.5 67 ALA B CA 1
ATOM 1637 C C . ALA B 1 67 ? 11.039 -14.195 -6.398 1 90.5 67 ALA B C 1
ATOM 1639 O O . ALA B 1 67 ? 12.086 -14.344 -5.766 1 90.5 67 ALA B O 1
ATOM 1640 N N . VAL B 1 68 ? 10.047 -13.484 -5.953 1 89.94 68 VAL B N 1
ATOM 1641 C CA . VAL B 1 68 ? 10.094 -12.867 -4.633 1 89.94 68 VAL B CA 1
ATOM 1642 C C . VAL B 1 68 ? 10.227 -13.945 -3.562 1 89.94 68 VAL B C 1
ATOM 1644 O O . VAL B 1 68 ? 11.086 -13.859 -2.686 1 89.94 68 VAL B O 1
ATOM 1647 N N . ARG B 1 69 ? 9.445 -14.953 -3.617 1 93.19 69 ARG B N 1
ATOM 1648 C CA . ARG B 1 69 ? 9.492 -16.031 -2.623 1 93.19 69 ARG B CA 1
ATOM 1649 C C . ARG B 1 69 ? 10.836 -16.734 -2.652 1 93.19 69 ARG B C 1
ATOM 1651 O O . ARG B 1 69 ? 11.406 -17.047 -1.604 1 93.19 69 ARG B O 1
ATOM 1658 N N . SER B 1 70 ? 11.273 -16.953 -3.832 1 92.31 70 SER B N 1
ATOM 1659 C CA . SER B 1 70 ? 12.484 -17.734 -4.016 1 92.31 70 SER B CA 1
ATOM 1660 C C . SER B 1 70 ? 13.711 -16.984 -3.518 1 92.31 70 SER B C 1
ATOM 1662 O O . SER B 1 70 ? 14.773 -17.578 -3.314 1 92.31 70 SER B O 1
ATOM 1664 N N . ALA B 1 71 ? 13.594 -15.703 -3.406 1 90.69 71 ALA B N 1
ATOM 1665 C CA . ALA B 1 71 ? 14.695 -14.883 -2.924 1 90.69 71 ALA B CA 1
ATOM 1666 C C . ALA B 1 71 ? 14.898 -15.062 -1.42 1 90.69 71 ALA B C 1
ATOM 1668 O O . ALA B 1 71 ? 15.891 -14.594 -0.86 1 90.69 71 ALA B O 1
ATOM 1669 N N . PHE B 1 72 ? 14.039 -15.805 -0.78 1 93.69 72 PHE B N 1
ATOM 1670 C CA . PHE B 1 72 ? 14.078 -15.945 0.671 1 93.69 72 PHE B CA 1
ATOM 1671 C C . PHE B 1 72 ? 14.102 -17.422 1.075 1 93.69 72 PHE B C 1
ATOM 1673 O O . PHE B 1 72 ? 13.602 -18.266 0.344 1 93.69 72 PHE B O 1
ATOM 1680 N N . VAL B 1 73 ? 14.742 -17.531 2.176 1 92.56 73 VAL B N 1
ATOM 1681 C CA . VAL B 1 73 ? 14.523 -18.734 2.967 1 92.56 73 VAL B CA 1
ATOM 1682 C C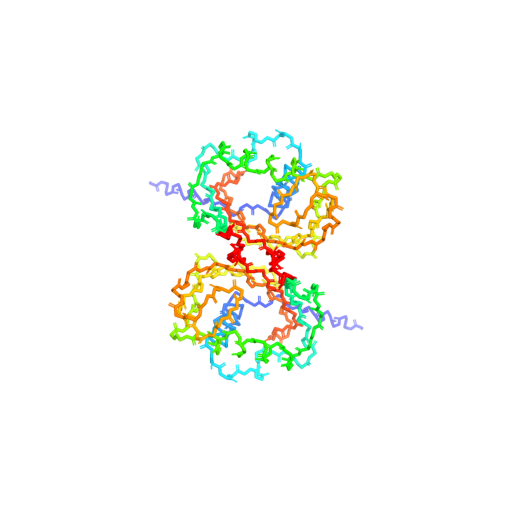 . VAL B 1 73 ? 13.438 -18.484 4.008 1 92.56 73 VAL B C 1
ATOM 1684 O O . VAL B 1 73 ? 13.445 -17.453 4.688 1 92.56 73 VAL B O 1
ATOM 1687 N N . ASP B 1 74 ? 12.414 -19.391 4.16 1 93.06 74 ASP B N 1
ATOM 1688 C CA . ASP B 1 74 ? 11.328 -19.297 5.137 1 93.06 74 ASP B CA 1
ATOM 1689 C C . ASP B 1 74 ? 10.453 -18.078 4.875 1 93.06 74 ASP B C 1
ATOM 1691 O O . ASP B 1 74 ? 10.125 -17.328 5.801 1 93.06 74 ASP B O 1
ATOM 1695 N N . PHE B 1 75 ? 10.195 -17.812 3.754 1 95.06 75 PHE B N 1
ATOM 1696 C CA . PHE B 1 75 ? 9.367 -16.688 3.322 1 95.06 75 PHE B CA 1
ATOM 1697 C C . PHE B 1 75 ? 7.949 -16.828 3.859 1 95.06 75 PHE B C 1
ATOM 1699 O O . PHE B 1 75 ? 7.332 -17.891 3.729 1 95.06 75 PHE B O 1
ATOM 1706 N N . GLU B 1 76 ? 7.406 -15.688 4.375 1 97.25 76 GLU B N 1
ATOM 1707 C CA . GLU B 1 76 ? 6 -15.648 4.773 1 97.25 76 GLU B CA 1
ATOM 1708 C C . GLU B 1 76 ? 5.43 -14.234 4.645 1 97.25 76 GLU B C 1
ATOM 1710 O O . GLU B 1 76 ? 6.051 -13.266 5.086 1 97.25 76 GLU B O 1
ATOM 1715 N N . LEU B 1 77 ? 4.32 -14.172 3.992 1 97 77 LEU B N 1
ATOM 1716 C CA . LEU B 1 77 ? 3.496 -12.969 4.055 1 97 77 LEU B CA 1
ATOM 1717 C C . LEU B 1 77 ? 2.344 -13.148 5.035 1 97 77 LEU B C 1
ATOM 1719 O O . LEU B 1 77 ? 1.579 -14.109 4.93 1 97 77 LEU B O 1
ATOM 1723 N N . SER B 1 78 ? 2.258 -12.258 5.914 1 97.5 78 SER B N 1
ATOM 1724 C CA . SER B 1 78 ? 1.137 -12.242 6.848 1 97.5 78 SER B CA 1
ATOM 1725 C C . SER B 1 78 ? 0.426 -10.891 6.828 1 97.5 78 SER B C 1
ATOM 1727 O O . SER B 1 78 ? 1.073 -9.844 6.773 1 97.5 78 SER B O 1
ATOM 1729 N N . VAL B 1 79 ? -0.856 -10.938 6.867 1 97.44 79 VAL B N 1
ATOM 1730 C CA . VAL B 1 79 ? -1.623 -9.703 6.789 1 97.44 79 VAL B CA 1
ATOM 1731 C C . VAL B 1 79 ? -1.455 -8.906 8.086 1 97.44 79 VAL B C 1
ATOM 1733 O O . VAL B 1 79 ? -1.638 -9.445 9.18 1 97.44 79 VAL B O 1
ATOM 1736 N N . GLN B 1 80 ? -1.087 -7.727 7.98 1 95.88 80 GLN B N 1
ATOM 1737 C CA . GLN B 1 80 ? -0.95 -6.816 9.117 1 95.88 80 GLN B CA 1
ATOM 1738 C C . GLN B 1 80 ? -2.164 -5.902 9.242 1 95.88 80 GLN B C 1
ATOM 1740 O O . GLN B 1 80 ? -2.646 -5.648 10.344 1 95.88 80 GLN B O 1
ATOM 1745 N N . VAL B 1 81 ? -2.688 -5.379 8.172 1 97.25 81 VAL B N 1
ATOM 1746 C CA . VAL B 1 81 ? -3.863 -4.52 8.125 1 97.25 81 VAL B CA 1
ATOM 1747 C C . VAL B 1 81 ? -4.801 -4.984 7.012 1 97.25 81 VAL B C 1
ATOM 1749 O O . VAL B 1 81 ? -4.383 -5.133 5.859 1 97.25 81 VAL B O 1
ATOM 1752 N N . GLY B 1 82 ? -6.078 -5.156 7.359 1 96.44 82 GLY B N 1
ATOM 1753 C CA . GLY B 1 82 ? -7.074 -5.539 6.371 1 96.44 82 GLY B CA 1
ATOM 1754 C C . GLY B 1 82 ? -7.379 -7.023 6.371 1 96.44 82 GLY B C 1
ATOM 1755 O O . GLY B 1 82 ? -7.203 -7.699 7.387 1 96.44 82 GLY B O 1
ATOM 1756 N N . PRO B 1 83 ? -7.875 -7.453 5.266 1 98.06 83 PRO B N 1
ATOM 1757 C CA . PRO B 1 83 ? -8.094 -6.754 3.998 1 98.06 83 PRO B CA 1
ATOM 1758 C C . PRO B 1 83 ? -9.164 -5.668 4.102 1 98.06 83 PRO B C 1
ATOM 1760 O O . PRO B 1 83 ? -10.125 -5.812 4.855 1 98.06 83 PRO B O 1
ATOM 1763 N N . VAL B 1 84 ? -8.891 -4.594 3.432 1 98.5 84 VAL B N 1
ATOM 1764 C CA . VAL B 1 84 ? -9.906 -3.576 3.18 1 98.5 84 VAL B CA 1
ATOM 1765 C C . VAL B 1 84 ? -10.727 -3.957 1.949 1 98.5 84 VAL B C 1
ATOM 1767 O O . VAL B 1 84 ? -10.18 -4.117 0.856 1 98.5 84 VAL B O 1
ATOM 1770 N N . LEU B 1 85 ? -11.992 -4.129 2.15 1 97.56 85 LEU B N 1
ATOM 1771 C CA . LEU B 1 85 ? -12.867 -4.602 1.087 1 97.56 85 LEU B CA 1
ATOM 1772 C C . LEU B 1 85 ? -13.656 -3.449 0.478 1 97.56 85 LEU B C 1
ATOM 1774 O O . LEU B 1 85 ? -14.594 -2.932 1.101 1 97.56 85 LEU B O 1
ATOM 1778 N N . GLY B 1 86 ? -13.219 -2.957 -0.713 1 95.69 86 GLY B N 1
ATOM 1779 C CA . GLY B 1 86 ? -14.047 -2.1 -1.546 1 95.69 86 GLY B CA 1
ATOM 1780 C C . GLY B 1 86 ? -15.055 -2.869 -2.381 1 95.69 86 GLY B C 1
ATOM 1781 O O . GLY B 1 86 ? -15.188 -4.086 -2.234 1 95.69 86 GLY B O 1
ATOM 1782 N N . VAL B 1 87 ? -15.766 -2.197 -3.182 1 91.75 87 VAL B N 1
ATOM 1783 C CA . VAL B 1 87 ? -16.781 -2.854 -3.988 1 91.75 87 VAL B CA 1
ATOM 1784 C C . VAL B 1 87 ? -16.125 -3.816 -4.973 1 91.75 87 VAL B C 1
ATOM 1786 O O . VAL B 1 87 ? -16.5 -4.992 -5.043 1 91.75 87 VAL B O 1
ATOM 1789 N N . HIS B 1 88 ? -15.102 -3.361 -5.688 1 95.94 88 HIS B N 1
ATOM 1790 C CA . HIS B 1 88 ? -14.445 -4.223 -6.664 1 95.94 88 HIS B CA 1
ATOM 1791 C C . HIS B 1 88 ? -12.938 -4.273 -6.43 1 95.94 88 HIS B C 1
ATOM 1793 O O . HIS B 1 88 ? -12.18 -4.648 -7.324 1 95.94 88 HIS B O 1
ATOM 1799 N N . MET B 1 89 ? -12.578 -3.766 -5.289 1 98.06 89 MET B N 1
ATOM 1800 C CA . MET B 1 89 ? -11.164 -3.734 -4.926 1 98.06 89 MET B CA 1
ATOM 1801 C C . MET B 1 89 ? -10.938 -4.391 -3.568 1 98.06 89 MET B C 1
ATOM 1803 O O . MET B 1 89 ? -11.758 -4.242 -2.658 1 98.06 89 MET B O 1
ATOM 1807 N N . ILE B 1 90 ? -9.875 -5.082 -3.434 1 98.62 90 ILE B N 1
ATOM 1808 C CA . ILE B 1 90 ? -9.414 -5.609 -2.156 1 98.62 90 ILE B CA 1
ATOM 1809 C C . ILE B 1 90 ? -7.98 -5.156 -1.899 1 98.62 90 ILE B C 1
ATOM 1811 O O . ILE B 1 90 ? -7.133 -5.227 -2.793 1 98.62 90 ILE B O 1
ATOM 1815 N N . VAL B 1 91 ? -7.785 -4.621 -0.743 1 98.81 91 VAL B N 1
ATOM 1816 C CA . VAL B 1 91 ? -6.461 -4.141 -0.362 1 98.81 91 VAL B CA 1
ATOM 1817 C C . VAL B 1 91 ? -6.027 -4.797 0.946 1 98.81 91 VAL B C 1
ATOM 1819 O O . VAL B 1 91 ? -6.832 -4.938 1.873 1 98.81 91 VAL B O 1
ATOM 1822 N N . GLY B 1 92 ? -4.793 -5.16 1.048 1 98.38 92 GLY B N 1
ATOM 1823 C CA . GLY B 1 92 ? -4.219 -5.641 2.295 1 98.38 92 GLY B CA 1
ATOM 1824 C C . GLY B 1 92 ? -2.764 -5.25 2.471 1 98.38 92 GLY B C 1
ATOM 1825 O O . GLY B 1 92 ? -1.989 -5.27 1.511 1 98.38 92 GLY B O 1
ATOM 1826 N N . ARG B 1 93 ? -2.463 -4.902 3.664 1 97.81 93 ARG B N 1
ATOM 1827 C CA . ARG B 1 93 ? -1.077 -4.648 4.047 1 97.81 93 ARG B CA 1
ATOM 1828 C C . ARG B 1 93 ? -0.484 -5.852 4.773 1 97.81 93 ARG B C 1
ATOM 1830 O O . ARG B 1 93 ? -1.047 -6.324 5.762 1 97.81 93 ARG B O 1
ATOM 1837 N N . TRP B 1 94 ? 0.581 -6.277 4.254 1 96.56 94 TRP B N 1
ATOM 1838 C CA . TRP B 1 94 ? 1.212 -7.477 4.789 1 96.56 94 TRP B CA 1
ATOM 1839 C C . TRP B 1 94 ? 2.598 -7.16 5.348 1 96.56 94 TRP B C 1
ATOM 1841 O O . TRP B 1 94 ? 3.18 -6.121 5.027 1 96.56 94 TRP B O 1
ATOM 1851 N N . THR B 1 95 ? 3.023 -8.023 6.207 1 93.94 95 THR B N 1
ATOM 1852 C CA . THR B 1 95 ? 4.414 -8.102 6.633 1 93.94 95 THR B CA 1
ATOM 1853 C C . THR B 1 95 ? 5.105 -9.312 6.004 1 93.94 95 THR B C 1
ATOM 1855 O O . THR B 1 95 ? 4.578 -10.422 6.047 1 93.94 95 THR B O 1
ATOM 1858 N N . LEU B 1 96 ? 6.133 -9.062 5.367 1 93.88 96 LEU B N 1
ATOM 1859 C CA . LEU B 1 96 ? 7.008 -10.109 4.855 1 93.88 96 LEU B CA 1
ATOM 1860 C C . LEU B 1 96 ? 8.094 -10.453 5.871 1 93.88 96 LEU B C 1
ATOM 1862 O O . LEU B 1 96 ? 8.734 -9.562 6.426 1 93.88 96 LEU B O 1
ATOM 1866 N N . THR B 1 97 ? 8.203 -11.695 6.172 1 93.19 97 THR B N 1
ATOM 1867 C CA . THR B 1 97 ? 9.328 -12.18 6.973 1 93.19 97 THR B CA 1
ATOM 1868 C C . THR B 1 97 ? 10.094 -13.266 6.223 1 93.19 97 THR B C 1
ATOM 1870 O O . THR B 1 97 ? 9.508 -14.023 5.449 1 93.19 97 THR B O 1
ATOM 1873 N N . GLY B 1 98 ? 11.359 -13.258 6.48 1 93.94 98 GLY B N 1
ATOM 1874 C CA . GLY B 1 98 ? 12.211 -14.266 5.871 1 93.94 98 GLY B CA 1
ATOM 1875 C C . GLY B 1 98 ? 13.695 -13.945 5.988 1 93.94 98 GLY B C 1
ATOM 1876 O O . GLY B 1 98 ? 14.07 -12.984 6.664 1 93.94 98 GLY B O 1
ATOM 1877 N N . ILE B 1 99 ? 14.477 -14.867 5.395 1 94 99 ILE B N 1
ATOM 1878 C CA . ILE B 1 99 ? 15.93 -14.711 5.312 1 94 99 ILE B CA 1
ATOM 1879 C C . ILE B 1 99 ? 16.359 -14.703 3.848 1 94 99 ILE B C 1
ATOM 1881 O O . ILE B 1 99 ? 16.016 -15.609 3.086 1 94 99 ILE B O 1
ATOM 1885 N N . THR B 1 100 ? 17.094 -13.641 3.525 1 91.69 100 THR B N 1
ATOM 1886 C CA . THR B 1 100 ? 17.469 -13.547 2.119 1 91.69 100 THR B CA 1
ATOM 1887 C C . THR B 1 100 ? 18.406 -14.688 1.731 1 91.69 100 THR B C 1
ATOM 1889 O O . THR B 1 100 ? 19.328 -15.016 2.469 1 91.69 100 THR B O 1
ATOM 1892 N N . ARG B 1 101 ? 18.109 -15.242 0.615 1 92.19 101 ARG B N 1
ATOM 1893 C CA . ARG B 1 101 ? 18.922 -16.328 0.067 1 92.19 101 ARG B CA 1
ATOM 1894 C C . ARG B 1 101 ? 20.031 -15.773 -0.815 1 92.19 101 ARG B C 1
ATOM 1896 O O . ARG B 1 101 ? 21.094 -16.391 -0.938 1 92.19 101 ARG B O 1
ATOM 1903 N N . VAL B 1 102 ? 19.797 -14.641 -1.466 1 85.31 102 VAL B N 1
ATOM 1904 C CA . VAL B 1 102 ? 20.703 -14.008 -2.404 1 85.31 102 VAL B CA 1
ATOM 1905 C C . VAL B 1 102 ? 20.844 -12.516 -2.082 1 85.31 102 VAL B C 1
ATOM 1907 O O . VAL B 1 102 ? 19.969 -11.945 -1.428 1 85.31 102 VAL B O 1
ATOM 1910 N N . ALA B 1 103 ? 21.984 -11.984 -2.445 1 80.88 103 ALA B N 1
ATOM 1911 C CA . ALA B 1 103 ? 22.156 -10.539 -2.293 1 80.88 103 ALA B CA 1
ATOM 1912 C C . ALA B 1 103 ? 21.203 -9.773 -3.205 1 80.88 103 ALA B C 1
ATOM 1914 O O . ALA B 1 103 ? 20.891 -10.227 -4.312 1 80.88 103 ALA B O 1
ATOM 1915 N N . GLY B 1 104 ? 20.688 -8.68 -2.652 1 74.62 104 GLY B N 1
ATOM 1916 C CA . GLY B 1 104 ? 19.781 -7.852 -3.439 1 74.62 104 GLY B CA 1
ATOM 1917 C C . GLY B 1 104 ? 19.281 -6.633 -2.689 1 74.62 104 GLY B C 1
ATOM 1918 O O . GLY B 1 104 ? 20 -6.074 -1.857 1 74.62 104 GLY B O 1
ATOM 1919 N N . SER B 1 105 ? 18.125 -6.23 -3.055 1 70.31 105 SER B N 1
ATOM 1920 C CA . SER B 1 105 ? 17.547 -5 -2.525 1 70.31 105 SER B CA 1
ATOM 1921 C C . SER B 1 105 ? 17.297 -5.109 -1.025 1 70.31 105 SER B C 1
ATOM 1923 O O . SER B 1 105 ? 17.219 -4.098 -0.328 1 70.31 105 SER B O 1
ATOM 1925 N N . TRP B 1 106 ? 17.25 -6.391 -0.557 1 76 106 TRP B N 1
ATOM 1926 C CA . TRP B 1 106 ? 16.938 -6.609 0.853 1 76 106 TRP B CA 1
ATOM 1927 C C . TRP B 1 106 ? 18.219 -6.746 1.672 1 76 106 TRP B C 1
ATOM 1929 O O . TRP B 1 106 ? 18.172 -6.883 2.896 1 76 106 TRP B O 1
ATOM 1939 N N . GLY B 1 107 ? 19.344 -6.711 0.883 1 76.5 107 GLY B N 1
ATOM 1940 C CA . GLY B 1 107 ? 20.609 -6.855 1.571 1 76.5 107 GLY B CA 1
ATOM 1941 C C . GLY B 1 107 ? 21.406 -8.062 1.103 1 76.5 107 GLY B C 1
ATOM 1942 O O . GLY B 1 107 ? 21.031 -8.719 0.128 1 76.5 107 GLY B O 1
ATOM 1943 N N . PRO B 1 108 ? 22.516 -8.273 1.828 1 85.44 108 PRO B N 1
ATOM 1944 C CA . PRO B 1 108 ? 23.297 -9.469 1.504 1 85.44 108 PRO B CA 1
ATOM 1945 C C . PRO B 1 108 ? 22.578 -10.766 1.875 1 85.44 108 PRO B C 1
ATOM 1947 O O . PRO B 1 108 ? 21.562 -10.734 2.57 1 85.44 108 PRO B O 1
ATOM 1950 N N . SER B 1 109 ? 23.062 -11.789 1.293 1 90.25 109 SER B N 1
ATOM 1951 C CA . SER B 1 109 ? 22.547 -13.102 1.651 1 90.25 109 SER B CA 1
ATOM 1952 C C . SER B 1 109 ? 22.578 -13.32 3.16 1 90.25 109 SER B C 1
ATOM 1954 O O . SER B 1 109 ? 23.562 -12.953 3.82 1 90.25 109 SER B O 1
ATOM 1956 N N . GLY B 1 110 ? 21.484 -13.891 3.699 1 92.94 110 GLY B N 1
ATOM 1957 C CA . GLY B 1 110 ? 21.438 -14.219 5.113 1 92.94 110 GLY B CA 1
ATOM 1958 C C . GLY B 1 110 ? 20.812 -13.125 5.961 1 92.94 110 GLY B C 1
ATOM 1959 O O . GLY B 1 110 ? 20.75 -13.234 7.184 1 92.94 110 GLY B O 1
ATOM 1960 N N . THR B 1 111 ? 20.406 -12.109 5.355 1 88.94 111 THR B N 1
ATOM 1961 C CA . THR B 1 111 ? 19.766 -11.008 6.078 1 88.94 111 THR B CA 1
ATOM 1962 C C . THR B 1 111 ? 18.391 -11.414 6.57 1 88.94 111 THR B C 1
ATOM 1964 O O . THR B 1 111 ? 17.578 -11.945 5.805 1 88.94 111 THR B O 1
ATOM 1967 N N . VAL B 1 112 ? 18.094 -11.203 7.824 1 90.31 112 VAL B N 1
ATOM 1968 C CA . VAL B 1 112 ? 16.734 -11.375 8.352 1 90.31 112 VAL B CA 1
ATOM 1969 C C . VAL B 1 112 ? 15.891 -10.164 7.973 1 90.31 112 VAL B C 1
ATOM 1971 O O . VAL B 1 112 ? 16.219 -9.031 8.328 1 90.31 112 VAL B O 1
ATOM 1974 N N . VAL B 1 113 ? 14.844 -10.461 7.27 1 87.81 113 VAL B N 1
ATOM 1975 C CA . VAL B 1 113 ? 14.039 -9.375 6.73 1 87.81 113 VAL B CA 1
ATOM 1976 C C . VAL B 1 113 ? 12.664 -9.367 7.406 1 87.81 113 VAL B C 1
ATOM 1978 O O . VAL B 1 113 ? 12.055 -10.414 7.602 1 87.81 113 VAL B O 1
ATOM 1981 N N . ARG B 1 114 ? 12.266 -8.266 7.809 1 89.12 114 ARG B N 1
ATOM 1982 C CA . ARG B 1 114 ? 10.891 -7.922 8.156 1 89.12 114 ARG B CA 1
ATOM 1983 C C . ARG B 1 114 ? 10.469 -6.617 7.488 1 89.12 114 ARG B C 1
ATOM 1985 O O . ARG B 1 114 ? 11 -5.551 7.805 1 89.12 114 ARG B O 1
ATOM 1992 N N . SER B 1 115 ? 9.648 -6.711 6.57 1 88.31 115 SER B N 1
ATOM 1993 C CA . SER B 1 115 ? 9.242 -5.551 5.789 1 88.31 115 SER B CA 1
ATOM 1994 C C . SER B 1 115 ? 7.746 -5.586 5.488 1 88.31 115 SER B C 1
ATOM 1996 O O . SER B 1 115 ? 7.125 -6.648 5.535 1 88.31 115 SER B O 1
ATOM 1998 N N . SER B 1 116 ? 7.25 -4.418 5.168 1 91.81 116 SER B N 1
ATOM 1999 C CA . SER B 1 116 ? 5.816 -4.375 4.891 1 91.81 116 SER B CA 1
ATOM 2000 C C . SER B 1 116 ? 5.547 -4.004 3.438 1 91.81 116 SER B C 1
ATOM 2002 O O . SER B 1 116 ? 6.422 -3.465 2.756 1 91.81 116 SER B O 1
ATOM 2004 N N . GLY B 1 117 ? 4.438 -4.277 3.012 1 93.19 117 GLY B N 1
ATOM 2005 C CA . GLY B 1 117 ? 3.932 -3.9 1.701 1 93.19 117 GLY B CA 1
ATOM 2006 C C . GLY B 1 117 ? 2.418 -3.938 1.611 1 93.19 117 GLY B C 1
ATOM 2007 O O . GLY B 1 117 ? 1.744 -4.344 2.561 1 93.19 117 GLY B O 1
ATOM 2008 N N . VAL B 1 118 ? 1.933 -3.465 0.543 1 96.06 118 VAL B N 1
ATOM 2009 C CA . VAL B 1 118 ? 0.494 -3.445 0.303 1 96.06 118 VAL B CA 1
ATOM 2010 C C . VAL B 1 118 ? 0.19 -4.051 -1.066 1 96.06 118 VAL B C 1
ATOM 2012 O O . VAL B 1 118 ? 0.837 -3.709 -2.059 1 96.06 118 VAL B O 1
ATOM 2015 N N . ASP B 1 119 ? -0.733 -4.988 -1.132 1 97.81 119 ASP B N 1
ATOM 2016 C CA . ASP B 1 119 ? -1.339 -5.449 -2.377 1 97.81 119 ASP B CA 1
ATOM 2017 C C . ASP B 1 119 ? -2.701 -4.797 -2.598 1 97.81 119 ASP B C 1
ATOM 2019 O O . ASP B 1 119 ? -3.496 -4.676 -1.664 1 97.81 119 ASP B O 1
ATOM 2023 N N . ILE B 1 120 ? -2.945 -4.344 -3.758 1 98.56 120 ILE B N 1
ATOM 2024 C CA . ILE B 1 120 ? -4.258 -3.93 -4.238 1 98.56 120 ILE B CA 1
ATOM 2025 C C . ILE B 1 120 ? -4.68 -4.805 -5.414 1 98.56 120 ILE B C 1
ATOM 2027 O O . ILE B 1 120 ? -3.953 -4.918 -6.406 1 98.56 120 ILE B O 1
ATOM 2031 N N . VAL B 1 121 ? -5.816 -5.434 -5.297 1 98.69 121 VAL B N 1
ATOM 2032 C CA . VAL B 1 121 ? -6.312 -6.207 -6.43 1 98.69 121 VAL B CA 1
ATOM 2033 C C . VAL B 1 121 ? -7.711 -5.723 -6.812 1 98.69 121 VAL B C 1
ATOM 2035 O O . VAL B 1 121 ? -8.508 -5.375 -5.941 1 98.69 121 VAL B O 1
ATOM 2038 N N . ARG B 1 122 ? -7.953 -5.641 -8.086 1 98.56 122 ARG B N 1
ATOM 2039 C CA . ARG B 1 122 ? -9.297 -5.43 -8.625 1 98.56 122 ARG B CA 1
ATOM 2040 C C . ARG B 1 122 ? -9.93 -6.75 -9.039 1 98.56 122 ARG B C 1
ATOM 2042 O O . ARG B 1 122 ? -9.266 -7.613 -9.617 1 98.56 122 ARG B O 1
ATOM 2049 N N . ILE B 1 123 ? -11.133 -6.902 -8.734 1 97.94 123 ILE B N 1
ATOM 2050 C CA . ILE B 1 123 ? -11.805 -8.172 -9 1 97.94 123 ILE B CA 1
ATOM 2051 C C . ILE B 1 123 ? -12.969 -7.945 -9.969 1 97.94 123 ILE B C 1
ATOM 2053 O O . ILE B 1 123 ? -13.641 -6.91 -9.914 1 97.94 123 ILE B O 1
ATOM 2057 N N . GLU B 1 124 ? -13.172 -8.805 -10.859 1 96 124 GLU B N 1
ATOM 2058 C CA . GLU B 1 124 ? -14.281 -8.883 -11.805 1 96 124 GLU B CA 1
ATOM 2059 C C . GLU B 1 124 ? -14.625 -10.336 -12.125 1 96 124 GLU B C 1
ATOM 2061 O O . GLU B 1 124 ? -13.742 -11.156 -12.367 1 96 124 GLU B O 1
ATOM 2066 N N . HIS B 1 125 ? -15.898 -10.625 -12.07 1 93.19 125 HIS B N 1
ATOM 2067 C CA . HIS B 1 125 ? -16.406 -11.945 -12.438 1 93.19 125 HIS B CA 1
ATOM 2068 C C . HIS B 1 125 ? -15.742 -13.039 -11.609 1 93.19 125 HIS B C 1
ATOM 2070 O O . HIS B 1 125 ? -15.305 -14.055 -12.156 1 93.19 125 HIS B O 1
ATOM 2076 N N . GLY B 1 126 ? -15.5 -12.734 -10.406 1 94.5 126 GLY B N 1
ATOM 2077 C CA . GLY B 1 126 ? -15.023 -13.727 -9.461 1 94.5 126 GLY B CA 1
ATOM 2078 C C . GLY B 1 126 ? -13.539 -13.992 -9.57 1 94.5 126 GLY B C 1
ATOM 2079 O O . GLY B 1 126 ? -13.023 -14.953 -9 1 94.5 126 GLY B O 1
ATOM 2080 N N . GLN B 1 127 ? -12.836 -13.172 -10.297 1 97.44 127 GLN B N 1
ATOM 2081 C CA . GLN B 1 127 ? -11.398 -13.328 -10.477 1 97.44 127 GLN B CA 1
ATOM 2082 C C . GLN B 1 127 ? -10.672 -12 -10.25 1 97.44 127 GLN B C 1
ATOM 2084 O O . GLN B 1 127 ? -11.281 -10.93 -10.344 1 97.44 127 GLN B O 1
ATOM 2089 N N . ILE B 1 128 ? -9.414 -12.102 -9.906 1 98.31 128 ILE B N 1
ATOM 2090 C CA . ILE B 1 128 ? -8.555 -10.922 -9.875 1 98.31 128 ILE B CA 1
ATOM 2091 C C . ILE B 1 128 ? -8.156 -10.539 -11.305 1 98.31 128 ILE B C 1
ATOM 2093 O O . ILE B 1 128 ? -7.684 -11.383 -12.07 1 98.31 128 ILE B O 1
ATOM 2097 N N . VAL B 1 129 ? -8.383 -9.328 -11.633 1 98.31 129 VAL B N 1
ATOM 2098 C CA . VAL B 1 129 ? -8.164 -8.938 -13.016 1 98.31 129 VAL B CA 1
ATOM 2099 C C . VAL B 1 129 ? -7.07 -7.871 -13.086 1 98.31 129 VAL B C 1
ATOM 2101 O O . VAL B 1 129 ? -6.562 -7.555 -14.164 1 98.31 129 VAL B O 1
ATOM 2104 N N . GLU B 1 130 ? -6.707 -7.262 -11.977 1 98.62 130 GLU B N 1
ATOM 2105 C CA . GLU B 1 130 ? -5.688 -6.219 -11.922 1 98.62 130 GLU B CA 1
ATOM 2106 C C . GLU B 1 130 ? -4.992 -6.188 -10.57 1 98.62 130 GLU B C 1
ATOM 2108 O O . GLU B 1 130 ? -5.602 -6.508 -9.547 1 98.62 130 GLU B O 1
ATOM 2113 N N . PHE B 1 131 ? -3.717 -5.895 -10.57 1 98.12 131 PHE B N 1
ATOM 2114 C CA . PHE B 1 131 ? -2.883 -5.992 -9.375 1 98.12 131 PHE B CA 1
ATOM 2115 C C . PHE B 1 131 ? -1.898 -4.828 -9.305 1 98.12 131 PHE B C 1
ATOM 2117 O O . PHE B 1 131 ? -1.291 -4.465 -10.32 1 98.12 131 PHE B O 1
ATOM 2124 N N . TRP B 1 132 ? -1.818 -4.184 -8.125 1 96.94 132 TRP B N 1
ATOM 2125 C CA . TRP B 1 132 ? -0.775 -3.236 -7.746 1 96.94 132 TRP B CA 1
ATOM 2126 C C . TRP B 1 132 ? -0.08 -3.682 -6.461 1 96.94 132 TRP B C 1
ATOM 2128 O O . TRP B 1 132 ? -0.705 -4.289 -5.59 1 96.94 132 TRP B O 1
ATOM 2138 N N . VAL B 1 133 ? 1.151 -3.312 -6.375 1 95.06 133 VAL B N 1
ATOM 2139 C CA . VAL B 1 133 ? 1.859 -3.617 -5.137 1 95.06 133 VAL B CA 1
ATOM 2140 C C . VAL B 1 133 ? 2.818 -2.48 -4.793 1 95.06 133 VAL B C 1
ATOM 2142 O O . VAL B 1 133 ? 3.412 -1.87 -5.688 1 95.06 133 VAL B O 1
ATOM 2145 N N . ASN B 1 134 ? 2.9 -2.09 -3.562 1 91.75 134 ASN B N 1
ATOM 2146 C CA . ASN B 1 134 ? 3.959 -1.265 -2.986 1 91.75 134 ASN B CA 1
ATOM 2147 C C . ASN B 1 134 ? 4.664 -1.979 -1.838 1 91.75 134 ASN B C 1
ATOM 2149 O O . ASN B 1 134 ? 4.012 -2.574 -0.978 1 91.75 134 ASN B O 1
ATOM 2153 N N . HIS B 1 135 ? 5.934 -2.012 -1.849 1 87.19 135 HIS B N 1
ATOM 2154 C CA . HIS B 1 135 ? 6.758 -2.611 -0.806 1 87.19 135 HIS B CA 1
ATOM 2155 C C . HIS B 1 135 ? 7.691 -1.581 -0.18 1 87.19 135 HIS B C 1
ATOM 2157 O O . HIS B 1 135 ? 8.266 -0.745 -0.884 1 87.19 135 HIS B O 1
ATOM 2163 N N . ASP B 1 136 ? 7.711 -1.588 1.146 1 77.12 136 ASP B N 1
ATOM 2164 C CA . ASP B 1 136 ? 8.727 -0.748 1.768 1 77.12 136 ASP B CA 1
ATOM 2165 C C . ASP B 1 136 ? 10.133 -1.248 1.433 1 77.12 136 ASP B C 1
ATOM 2167 O O . ASP B 1 136 ? 10.398 -2.451 1.491 1 77.12 136 ASP B O 1
ATOM 2171 N N . SER B 1 137 ? 10.766 -0.504 0.543 1 60.94 137 SER B N 1
ATOM 2172 C CA . SER B 1 137 ? 12.133 -0.922 0.241 1 60.94 137 SER B CA 1
ATOM 2173 C C . SER B 1 137 ? 13.07 -0.609 1.398 1 60.94 137 SER B C 1
ATOM 2175 O O . SER B 1 137 ? 12.906 0.396 2.09 1 60.94 137 SER B O 1
ATOM 2177 N N . HIS B 1 138 ? 13.75 -1.712 1.875 1 53.38 138 HIS B N 1
ATOM 2178 C CA . HIS B 1 138 ? 14.891 -1.511 2.764 1 53.38 138 HIS B CA 1
ATOM 2179 C C . HIS B 1 138 ? 15.969 -0.672 2.09 1 53.38 138 HIS B C 1
ATOM 2181 O O . HIS B 1 138 ? 16.406 -0.99 0.982 1 53.38 138 HIS B O 1
ATOM 2187 N N . ASP B 1 139 ? 15.641 0.583 1.864 1 46.28 139 ASP B N 1
ATOM 2188 C CA . ASP B 1 139 ? 16.797 1.292 1.328 1 46.28 139 ASP B CA 1
ATOM 2189 C C . ASP B 1 139 ? 18.078 0.882 2.055 1 46.28 139 ASP B C 1
ATOM 2191 O O . ASP B 1 139 ? 18.281 1.24 3.217 1 46.28 139 ASP B O 1
ATOM 2195 N N . LEU B 1 140 ? 18.531 -0.336 1.957 1 39.97 140 LEU B N 1
ATOM 2196 C CA . LEU B 1 140 ? 19.891 -0.551 2.447 1 39.97 140 LEU B CA 1
ATOM 2197 C C . LEU B 1 140 ? 20.859 0.425 1.796 1 39.97 140 LEU B C 1
ATOM 2199 O O . LEU B 1 140 ? 21.375 0.167 0.701 1 39.97 140 LEU B O 1
ATOM 2203 N N . ALA B 1 141 ? 20.594 1.56 1.349 1 37.66 141 ALA B N 1
ATOM 2204 C CA . ALA B 1 141 ? 21.719 2.396 0.924 1 37.66 141 ALA B CA 1
ATOM 2205 C C . ALA B 1 141 ? 22.953 2.127 1.773 1 37.66 141 ALA B C 1
ATOM 2207 O O . ALA B 1 141 ? 22.875 1.499 2.832 1 37.66 141 ALA B O 1
ATOM 2208 N N . SER B 1 142 ? 24.031 3.396 1.778 1 32.31 142 SER B N 1
ATOM 2209 C CA . SER B 1 142 ? 25.453 3.713 1.867 1 32.31 142 SER B CA 1
ATOM 2210 C C . SER B 1 142 ? 25.984 3.488 3.279 1 32.31 142 SER B C 1
ATOM 2212 O O . SER B 1 142 ? 25.875 4.371 4.133 1 32.31 142 SER B O 1
ATOM 2214 N N . ALA B 1 143 ? 25.609 2.705 4.02 1 29.39 143 ALA B N 1
ATOM 2215 C CA . ALA B 1 143 ? 26.656 2.631 5.043 1 29.39 143 ALA B CA 1
ATOM 2216 C C . ALA B 1 143 ? 28.047 2.578 4.414 1 29.39 143 ALA B C 1
ATOM 2218 O O . ALA B 1 143 ? 29.031 2.314 5.098 1 29.39 143 ALA B O 1
ATOM 2219 N N . GLY B 1 144 ? 28.297 2.686 3.178 1 25.06 144 GLY B N 1
ATOM 2220 C CA . GLY B 1 144 ? 29.719 3 3.068 1 25.06 144 GLY B CA 1
ATOM 2221 C C . GLY B 1 144 ? 30.047 4.414 3.5 1 25.06 144 GLY B C 1
ATOM 2222 O O . GLY B 1 144 ? 29.203 5.309 3.414 1 25.06 144 GLY B O 1
#

Secondary structure (DSSP, 8-state):
------------HHHHHHHHHHHHHHHTT----TTTEEEEEEEEEPP-SS---EEE-HHHHHHHHHHHHHTEEEEEEEEEEEEEE-SSEEEEEEEEEEEESS-BTTBSTT-EEEEEEEEEEEEETTEEEEEEEEEB--------/------------HHHHHHHHHHHHHHHTT----TTTEEEEEEEEEPP-SS---EEE-HHHHHHHHHHHHHTEEEEEEEEEEEEEE-SSEEEEEEEEEEEESS-BTTBSTT-EEEEEEEEEEEEETTEEEEEEEEEB--------